Protein AF-A0A9D9PRM4-F1 (afdb_monomer_lite)

pLDDT: mean 82.1, std 11.68, range [48.38, 97.5]

Structure (mmCIF, N/CA/C/O backbone):
data_AF-A0A9D9PRM4-F1
#
_entry.id   AF-A0A9D9PRM4-F1
#
loop_
_atom_site.group_PDB
_atom_site.id
_atom_site.type_symbol
_atom_site.label_atom_id
_atom_site.label_alt_id
_atom_site.label_comp_id
_atom_site.label_asym_id
_atom_site.label_entity_id
_atom_site.label_seq_id
_atom_site.pdbx_PDB_ins_code
_atom_site.Cartn_x
_atom_site.Cartn_y
_atom_site.Cartn_z
_atom_site.occupancy
_atom_site.B_iso_or_equiv
_atom_site.auth_seq_id
_atom_site.auth_comp_id
_atom_site.auth_asym_id
_atom_site.auth_atom_id
_atom_site.pdbx_PDB_model_num
ATOM 1 N N . MET A 1 1 ? 16.917 -6.917 -15.832 1.00 77.25 1 MET A N 1
ATOM 2 C CA . MET A 1 1 ? 15.630 -7.639 -15.837 1.00 77.25 1 MET A CA 1
ATOM 3 C C . MET A 1 1 ? 14.981 -7.466 -14.479 1.00 77.25 1 MET A C 1
ATOM 5 O O . MET A 1 1 ? 15.673 -7.569 -13.473 1.00 77.25 1 MET A O 1
ATOM 9 N N . LEU A 1 2 ? 13.679 -7.197 -14.462 1.00 85.56 2 LEU A N 1
ATOM 10 C CA . LEU A 1 2 ? 12.900 -7.093 -13.234 1.00 85.56 2 LEU A CA 1
ATOM 11 C C . LEU A 1 2 ? 11.883 -8.223 -13.200 1.00 85.56 2 LEU A C 1
ATOM 13 O O . LEU A 1 2 ? 11.203 -8.494 -14.193 1.00 85.56 2 LEU A O 1
ATOM 17 N N . LEU A 1 3 ? 11.843 -8.891 -12.059 1.00 89.00 3 LEU A N 1
ATOM 18 C CA . LEU A 1 3 ? 10.830 -9.866 -11.723 1.00 89.00 3 LEU A CA 1
ATOM 19 C C . LEU A 1 3 ? 9.944 -9.280 -10.637 1.00 89.00 3 LEU A C 1
ATOM 21 O O . LEU A 1 3 ? 10.449 -8.603 -9.742 1.00 89.00 3 LEU A O 1
ATOM 25 N N . TYR A 1 4 ? 8.650 -9.559 -10.701 1.00 92.50 4 TYR A N 1
ATOM 26 C CA . TYR A 1 4 ? 7.725 -9.133 -9.662 1.00 92.50 4 TYR A CA 1
ATOM 27 C C . TYR A 1 4 ? 6.698 -10.212 -9.330 1.00 92.50 4 TYR A C 1
ATOM 29 O O . TYR A 1 4 ? 6.429 -11.122 -10.120 1.00 92.50 4 TYR A O 1
ATOM 37 N N . ARG A 1 5 ? 6.129 -10.105 -8.133 1.00 92.69 5 ARG A N 1
ATOM 38 C CA . ARG A 1 5 ? 4.994 -10.895 -7.662 1.00 92.69 5 ARG A CA 1
ATOM 39 C C . ARG A 1 5 ? 4.108 -9.994 -6.818 1.00 92.69 5 ARG A C 1
ATOM 41 O O . ARG A 1 5 ? 4.590 -9.386 -5.868 1.00 92.69 5 ARG A O 1
ATOM 48 N N . ILE A 1 6 ? 2.825 -9.950 -7.145 1.00 93.56 6 ILE A N 1
ATOM 49 C CA . ILE A 1 6 ? 1.826 -9.192 -6.394 1.00 93.56 6 ILE A CA 1
ATOM 50 C C . ILE A 1 6 ? 1.092 -10.164 -5.471 1.00 93.56 6 ILE A C 1
ATOM 52 O O . ILE A 1 6 ? 0.636 -11.220 -5.911 1.00 93.56 6 ILE A O 1
ATOM 56 N N . ASN A 1 7 ? 1.015 -9.827 -4.189 1.00 92.75 7 ASN A N 1
ATOM 57 C CA . ASN A 1 7 ? 0.242 -10.547 -3.190 1.00 92.75 7 ASN A CA 1
ATOM 58 C C . ASN A 1 7 ? -0.894 -9.643 -2.703 1.00 92.75 7 ASN A C 1
ATOM 60 O O . ASN A 1 7 ? -0.692 -8.738 -1.897 1.00 92.75 7 ASN A O 1
ATOM 64 N N . GLU A 1 8 ? -2.095 -9.913 -3.207 1.00 88.62 8 GLU A N 1
ATOM 65 C CA . GLU A 1 8 ? -3.309 -9.149 -2.906 1.00 88.62 8 GLU A CA 1
ATOM 66 C C . GLU A 1 8 ? -3.731 -9.256 -1.437 1.00 88.62 8 GLU A C 1
ATOM 68 O O . GLU A 1 8 ? -4.206 -8.281 -0.859 1.00 88.62 8 GLU A O 1
ATOM 73 N N . LYS A 1 9 ? -3.538 -10.428 -0.815 1.00 88.50 9 LYS A N 1
ATOM 74 C CA . LYS A 1 9 ? -3.972 -10.675 0.568 1.00 88.50 9 LYS A CA 1
ATOM 75 C C . LYS A 1 9 ? -3.162 -9.856 1.558 1.00 88.50 9 LYS A C 1
ATOM 77 O O . LYS A 1 9 ? -3.733 -9.211 2.430 1.00 88.50 9 LYS A O 1
ATOM 82 N N . ASP A 1 10 ? -1.846 -9.873 1.379 1.00 91.94 10 ASP A N 1
ATOM 83 C CA . ASP A 1 10 ? -0.918 -9.170 2.264 1.00 91.94 10 ASP A CA 1
ATOM 84 C C . ASP A 1 10 ? -0.661 -7.728 1.802 1.00 91.94 10 ASP A C 1
ATOM 86 O O . ASP A 1 10 ? 0.075 -7.004 2.462 1.00 91.94 10 ASP A O 1
ATOM 90 N N . ARG A 1 11 ? -1.255 -7.303 0.673 1.00 92.75 11 ARG A N 1
ATOM 91 C CA . ARG A 1 11 ? -1.061 -5.981 0.051 1.00 92.75 11 ARG A CA 1
ATOM 92 C C . ARG A 1 11 ? 0.416 -5.651 -0.151 1.00 92.75 11 ARG A C 1
ATOM 94 O O . ARG A 1 11 ? 0.885 -4.562 0.185 1.00 92.75 11 ARG A O 1
ATOM 101 N N . THR A 1 12 ? 1.152 -6.608 -0.710 1.00 95.62 12 THR A N 1
ATOM 102 C CA . THR A 1 12 ? 2.588 -6.472 -0.971 1.00 95.62 12 THR A CA 1
ATOM 103 C C . THR A 1 12 ? 2.962 -6.795 -2.409 1.00 95.62 12 THR A C 1
ATOM 105 O O . THR A 1 12 ? 2.306 -7.577 -3.099 1.00 95.62 12 THR A O 1
ATOM 108 N N . VAL A 1 13 ? 4.060 -6.202 -2.863 1.00 95.50 13 VAL A N 1
ATOM 109 C CA . VAL A 1 13 ? 4.715 -6.491 -4.132 1.00 95.50 13 VAL A CA 1
ATOM 110 C C . VAL A 1 13 ? 6.147 -6.911 -3.834 1.00 95.50 13 VAL A C 1
ATOM 112 O O . VAL A 1 13 ? 6.950 -6.132 -3.326 1.00 95.50 13 VAL A O 1
ATOM 115 N N . SER A 1 14 ? 6.478 -8.156 -4.158 1.00 93.62 14 SER A N 1
ATOM 116 C CA . SER A 1 14 ? 7.855 -8.640 -4.139 1.00 93.62 14 SER A CA 1
ATOM 117 C C . SER A 1 14 ? 8.517 -8.291 -5.463 1.00 93.62 14 SER A C 1
ATOM 119 O O . SER A 1 14 ? 7.976 -8.621 -6.520 1.00 93.62 14 SER A O 1
ATOM 121 N N . ILE A 1 15 ? 9.681 -7.653 -5.420 1.00 91.31 15 ILE A N 1
ATOM 122 C CA . ILE A 1 15 ? 10.464 -7.282 -6.593 1.00 91.31 15 ILE A CA 1
ATOM 123 C C . ILE A 1 15 ? 11.856 -7.888 -6.477 1.00 91.31 15 ILE A C 1
ATOM 125 O O . ILE A 1 15 ? 12.526 -7.761 -5.456 1.00 91.31 15 ILE A O 1
ATOM 129 N N . VAL A 1 16 ? 12.315 -8.507 -7.561 1.00 86.00 16 VAL A N 1
ATOM 130 C CA . VAL A 1 16 ? 13.708 -8.919 -7.720 1.00 86.00 16 VAL A CA 1
ATOM 131 C C . VAL A 1 16 ? 14.300 -8.153 -8.889 1.00 86.00 16 VAL A C 1
ATOM 133 O O . VAL A 1 16 ? 13.847 -8.258 -10.034 1.00 86.00 16 VAL A O 1
ATOM 136 N N . TRP A 1 17 ? 15.359 -7.408 -8.597 1.00 78.50 17 TRP A N 1
ATOM 137 C CA . TRP A 1 17 ? 16.161 -6.734 -9.602 1.00 78.50 17 TRP A CA 1
ATOM 138 C C . TRP A 1 17 ? 17.414 -7.541 -9.931 1.00 78.50 17 TRP A C 1
ATOM 140 O O . TRP A 1 17 ? 18.152 -7.973 -9.046 1.00 78.50 17 TRP A O 1
ATOM 150 N N . SER A 1 18 ? 17.685 -7.724 -11.221 1.00 71.38 18 SER A N 1
ATOM 151 C CA . SER A 1 18 ? 18.889 -8.415 -11.670 1.00 71.38 18 SER A CA 1
ATOM 152 C C . SER A 1 18 ? 19.411 -7.841 -12.978 1.00 71.38 18 SER A C 1
ATOM 154 O O . SER A 1 18 ? 18.656 -7.642 -13.928 1.00 71.38 18 SER A O 1
ATOM 156 N N . ILE A 1 19 ? 20.718 -7.607 -13.062 1.00 62.66 19 ILE A N 1
ATOM 157 C CA . ILE A 1 19 ? 21.351 -7.055 -14.266 1.00 62.66 19 ILE A CA 1
ATOM 158 C C . ILE A 1 19 ? 21.636 -8.178 -15.290 1.00 62.66 19 ILE A C 1
ATOM 160 O O . ILE A 1 19 ? 21.641 -7.923 -16.493 1.00 62.66 19 ILE A O 1
ATOM 164 N N . ASN A 1 20 ? 21.752 -9.442 -14.851 1.00 64.81 20 ASN A N 1
ATOM 165 C CA . ASN A 1 20 ? 22.036 -10.604 -15.705 1.00 64.81 20 ASN A CA 1
ATOM 166 C C . ASN A 1 20 ? 21.243 -11.859 -15.284 1.00 64.81 20 ASN A C 1
ATOM 168 O O . ASN A 1 20 ? 21.136 -12.169 -14.105 1.00 64.81 20 ASN A O 1
ATOM 172 N N . LYS A 1 21 ? 20.774 -12.659 -16.253 1.00 65.06 21 LYS A N 1
ATOM 173 C CA . LYS A 1 21 ? 20.051 -13.924 -16.025 1.00 65.06 21 LYS A CA 1
ATOM 174 C C . LYS A 1 21 ? 20.748 -14.890 -15.061 1.00 65.06 21 LYS A C 1
ATOM 176 O O . LYS A 1 21 ? 20.064 -15.554 -14.292 1.00 65.06 21 LYS A O 1
ATOM 181 N N . ASN A 1 22 ? 22.078 -14.957 -15.072 1.00 66.00 22 ASN A N 1
ATOM 182 C CA . ASN A 1 22 ? 22.820 -15.856 -14.179 1.00 66.00 22 ASN A CA 1
ATOM 183 C C . ASN A 1 22 ? 22.709 -15.449 -12.699 1.00 66.00 22 ASN A C 1
ATOM 185 O O . ASN A 1 22 ? 22.799 -16.299 -11.820 1.00 66.00 22 ASN A O 1
ATOM 189 N N . GLU A 1 23 ? 22.456 -14.170 -12.414 1.00 66.38 23 GLU A N 1
ATOM 190 C CA . GLU A 1 23 ? 22.258 -13.666 -11.052 1.00 66.38 23 GLU A CA 1
ATOM 191 C C . GLU A 1 23 ? 20.847 -13.928 -10.506 1.00 66.38 23 GLU A C 1
ATOM 193 O O . GLU A 1 23 ? 20.569 -13.610 -9.353 1.00 66.38 23 GLU A O 1
ATOM 198 N N . LEU A 1 24 ? 19.939 -14.476 -11.317 1.00 67.94 24 LEU A N 1
ATOM 199 C CA . LEU A 1 24 ? 18.588 -14.831 -10.875 1.00 67.94 24 LEU A CA 1
ATOM 200 C C . LEU A 1 24 ? 18.572 -16.087 -10.005 1.00 67.94 24 LEU A C 1
ATOM 202 O O . LEU A 1 24 ? 17.576 -16.354 -9.344 1.00 67.94 24 LEU A O 1
ATOM 206 N N . LEU A 1 25 ? 19.659 -16.861 -9.993 1.00 65.69 25 LEU A N 1
ATOM 207 C CA . LEU A 1 25 ? 19.780 -18.029 -9.121 1.00 65.69 25 LEU A CA 1
ATOM 208 C C . LEU A 1 25 ? 19.839 -17.633 -7.635 1.00 65.69 25 LEU A C 1
ATOM 210 O O . LEU A 1 25 ? 19.421 -18.422 -6.798 1.00 65.69 25 LEU A O 1
ATOM 214 N N . SER A 1 26 ? 20.263 -16.401 -7.317 1.00 67.25 26 SER A N 1
ATOM 215 C CA . SER A 1 26 ? 20.192 -15.805 -5.972 1.00 67.25 26 SER A CA 1
ATOM 216 C C . SER A 1 26 ? 19.050 -14.791 -5.821 1.00 67.25 26 SER A C 1
ATOM 218 O O . SER A 1 26 ? 19.085 -13.917 -4.958 1.00 67.25 26 SER A O 1
ATOM 220 N N . ALA A 1 27 ? 18.008 -14.887 -6.655 1.00 67.75 27 ALA A N 1
ATOM 221 C CA . ALA A 1 27 ? 16.870 -13.966 -6.634 1.00 67.75 27 ALA A CA 1
ATOM 222 C C . ALA A 1 27 ? 16.203 -13.842 -5.259 1.00 67.75 27 ALA A C 1
ATOM 224 O O . ALA A 1 27 ? 15.804 -12.744 -4.890 1.00 67.75 27 ALA A O 1
ATOM 225 N N . SER A 1 28 ? 16.122 -14.935 -4.495 1.00 65.56 28 SER A N 1
ATOM 226 C CA . SER A 1 28 ? 15.554 -14.932 -3.142 1.00 65.56 28 SER A CA 1
ATOM 227 C C . SER A 1 28 ? 16.326 -14.040 -2.168 1.00 65.56 28 SER A C 1
ATOM 229 O O . SER A 1 28 ? 15.728 -13.469 -1.269 1.00 65.56 28 SER A O 1
ATOM 231 N N . GLU A 1 29 ? 17.639 -13.890 -2.350 1.00 70.75 29 GLU A N 1
ATOM 232 C CA . GLU A 1 29 ? 18.489 -13.024 -1.517 1.00 70.75 29 GLU A CA 1
ATOM 233 C C . GLU A 1 29 ? 18.388 -11.547 -1.923 1.00 70.75 29 GLU A C 1
ATOM 235 O O . GLU A 1 29 ? 18.734 -10.655 -1.153 1.00 70.75 29 GLU A O 1
ATOM 240 N N . LYS A 1 30 ? 17.918 -11.288 -3.148 1.00 76.25 30 LYS A N 1
ATOM 241 C CA . LYS A 1 30 ? 17.736 -9.951 -3.728 1.00 76.25 30 LYS A CA 1
ATOM 242 C C . LYS A 1 30 ? 16.276 -9.494 -3.719 1.00 76.25 30 LYS A C 1
ATOM 244 O O . LYS A 1 30 ? 15.988 -8.407 -4.219 1.00 76.25 30 LYS A O 1
ATOM 249 N N . GLU A 1 31 ? 15.363 -10.324 -3.216 1.00 86.06 31 GLU A N 1
ATOM 250 C CA . GLU A 1 31 ? 13.943 -10.001 -3.141 1.00 86.06 31 GLU A CA 1
ATOM 251 C C . GLU A 1 31 ? 13.728 -8.863 -2.145 1.00 86.06 31 GLU A C 1
ATOM 253 O O . GLU A 1 31 ? 14.070 -8.960 -0.968 1.00 86.06 31 GLU A O 1
ATOM 258 N N . GLN A 1 32 ? 13.146 -7.778 -2.639 1.00 89.56 32 GLN A N 1
ATOM 259 C CA . GLN A 1 32 ? 12.675 -6.663 -1.833 1.00 89.56 32 GLN A CA 1
ATOM 260 C C . GLN A 1 32 ? 11.153 -6.697 -1.827 1.00 89.56 32 GLN A C 1
ATOM 262 O O . GLN A 1 32 ? 10.523 -6.848 -2.874 1.00 89.56 32 GLN A O 1
ATOM 267 N N . VAL A 1 33 ? 10.563 -6.597 -0.642 1.00 92.94 33 VAL A N 1
ATOM 268 C CA . VAL A 1 33 ? 9.111 -6.614 -0.466 1.00 92.94 33 VAL A CA 1
ATOM 269 C C . VAL A 1 33 ? 8.662 -5.205 -0.136 1.00 92.94 33 VAL A C 1
ATOM 271 O O . VAL A 1 33 ? 9.142 -4.624 0.832 1.00 92.94 33 VAL A O 1
ATOM 274 N N . TYR A 1 34 ? 7.745 -4.691 -0.945 1.00 94.25 34 TYR A N 1
ATOM 275 C CA . TYR A 1 34 ? 7.136 -3.382 -0.771 1.00 94.25 34 TYR A CA 1
ATOM 276 C C . TYR A 1 34 ? 5.663 -3.539 -0.428 1.00 94.25 34 TYR A C 1
ATOM 278 O O . TYR A 1 34 ? 4.994 -4.421 -0.971 1.00 94.25 34 TYR A O 1
ATOM 286 N N . THR A 1 35 ? 5.126 -2.679 0.425 1.00 94.31 35 THR A N 1
ATOM 287 C CA . THR A 1 35 ? 3.674 -2.555 0.582 1.00 94.31 35 THR A CA 1
ATOM 288 C C . THR A 1 35 ? 3.062 -1.878 -0.644 1.00 94.31 35 THR A C 1
ATOM 290 O O . THR A 1 35 ? 3.740 -1.199 -1.419 1.00 94.31 35 THR A O 1
ATOM 293 N N . PHE A 1 36 ? 1.756 -2.040 -0.835 1.00 93.25 36 PHE A N 1
ATOM 294 C CA . PHE A 1 36 ? 1.028 -1.320 -1.881 1.00 93.25 36 PHE A CA 1
ATOM 295 C C . PHE A 1 36 ? 1.182 0.206 -1.739 1.00 93.25 36 PHE A C 1
ATOM 297 O O . PHE A 1 36 ? 1.349 0.889 -2.748 1.00 93.25 36 PHE A O 1
ATOM 304 N N . ASP A 1 37 ? 1.214 0.731 -0.510 1.00 91.62 37 ASP A N 1
ATOM 305 C CA . ASP A 1 37 ? 1.442 2.157 -0.238 1.00 91.62 37 ASP A CA 1
ATOM 306 C C . ASP A 1 37 ? 2.855 2.616 -0.617 1.00 91.62 37 ASP A C 1
ATOM 308 O O . ASP A 1 37 ? 3.036 3.710 -1.151 1.00 91.62 37 ASP A O 1
ATOM 312 N N . GLU A 1 38 ? 3.871 1.785 -0.379 1.00 92.62 38 GLU A N 1
ATOM 313 C CA . GLU A 1 38 ? 5.244 2.078 -0.798 1.00 92.62 38 GLU A CA 1
ATOM 314 C C . GLU A 1 38 ? 5.382 2.071 -2.320 1.00 92.62 38 GLU A C 1
ATOM 316 O O . GLU A 1 38 ? 6.082 2.921 -2.871 1.00 92.62 38 GLU A O 1
ATOM 321 N N . ILE A 1 39 ? 4.695 1.152 -3.008 1.00 93.00 39 ILE A N 1
ATOM 322 C CA . ILE A 1 39 ? 4.626 1.145 -4.472 1.00 93.00 39 ILE A CA 1
ATOM 323 C C . ILE A 1 39 ? 3.926 2.404 -4.979 1.00 93.00 39 ILE A C 1
ATOM 325 O O . ILE A 1 39 ? 4.479 3.073 -5.849 1.00 93.00 39 ILE A O 1
ATOM 329 N N . LEU A 1 40 ? 2.769 2.771 -4.417 1.00 91.00 40 LEU A N 1
ATOM 330 C CA . LEU A 1 40 ? 2.067 4.004 -4.780 1.00 91.00 40 LEU A CA 1
ATOM 331 C C . LEU A 1 40 ? 2.977 5.224 -4.589 1.00 91.00 40 LEU A C 1
ATOM 333 O O . LEU A 1 40 ? 3.157 6.005 -5.519 1.00 91.00 40 LEU A O 1
ATOM 337 N N . SER A 1 41 ? 3.620 5.349 -3.427 1.00 89.62 41 SER A N 1
ATOM 338 C CA . SER A 1 41 ? 4.515 6.470 -3.134 1.00 89.62 41 SER A CA 1
ATOM 339 C C . SER A 1 41 ? 5.704 6.534 -4.095 1.00 89.62 41 SER A C 1
ATOM 341 O O . SER A 1 41 ? 6.094 7.628 -4.503 1.00 89.62 41 SER A O 1
ATOM 343 N N . GLN A 1 42 ? 6.294 5.393 -4.462 1.00 89.50 42 GLN A N 1
ATOM 344 C CA . GLN A 1 42 ? 7.371 5.352 -5.452 1.00 89.50 42 GLN A CA 1
ATOM 345 C C . GLN A 1 42 ? 6.871 5.701 -6.856 1.00 89.50 42 GLN A C 1
ATOM 347 O O . GLN A 1 42 ? 7.588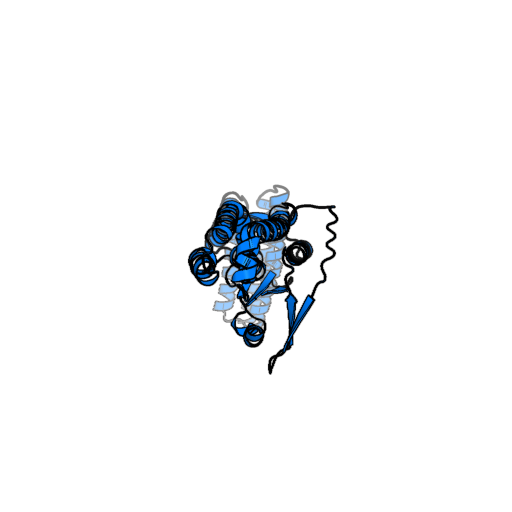 6.352 -7.612 1.00 89.50 42 GLN A O 1
ATOM 352 N N . LEU A 1 43 ? 5.651 5.309 -7.218 1.00 88.38 43 LEU A N 1
ATOM 353 C CA . LEU A 1 43 ? 5.047 5.669 -8.499 1.00 88.38 43 LEU A CA 1
ATOM 354 C C . LEU A 1 43 ? 4.735 7.160 -8.600 1.00 88.38 43 LEU A C 1
ATOM 356 O O . LEU A 1 43 ? 4.949 7.748 -9.657 1.00 88.38 43 LEU A O 1
ATOM 360 N N . GLU A 1 44 ? 4.274 7.781 -7.519 1.00 86.69 44 GLU A N 1
ATOM 361 C CA . GLU A 1 44 ? 4.052 9.227 -7.462 1.00 86.69 44 GLU A CA 1
ATOM 362 C C . GLU A 1 44 ? 5.361 10.008 -7.552 1.00 86.69 44 GLU A C 1
ATOM 364 O O . GLU A 1 44 ? 5.480 10.922 -8.366 1.00 86.69 44 GLU A O 1
ATOM 369 N N . ASP A 1 45 ? 6.364 9.618 -6.763 1.00 85.56 45 ASP A N 1
ATOM 370 C CA . ASP A 1 45 ? 7.707 10.195 -6.834 1.00 85.56 45 ASP A CA 1
ATOM 371 C C . ASP A 1 45 ? 8.294 10.051 -8.246 1.00 85.56 45 ASP A C 1
ATOM 373 O O . ASP A 1 45 ? 8.785 11.015 -8.839 1.00 85.56 45 ASP A O 1
ATOM 377 N N . PHE A 1 46 ? 8.142 8.864 -8.836 1.00 84.50 46 PHE A N 1
ATOM 378 C CA . PHE A 1 46 ? 8.543 8.608 -10.209 1.00 84.50 46 PHE A CA 1
ATOM 379 C C . PHE A 1 46 ? 7.807 9.520 -11.191 1.00 84.50 46 PHE A C 1
ATOM 381 O O . PHE A 1 46 ? 8.442 10.177 -12.010 1.00 84.50 46 PHE A O 1
ATOM 388 N N . ARG A 1 47 ? 6.477 9.621 -11.098 1.00 82.19 47 ARG A N 1
ATOM 389 C CA . ARG A 1 47 ? 5.654 10.495 -11.947 1.00 82.19 47 ARG A CA 1
ATOM 390 C C . ARG A 1 47 ? 6.083 11.956 -11.866 1.00 82.19 47 ARG A C 1
ATOM 392 O O . ARG A 1 47 ? 6.139 12.615 -12.900 1.00 82.19 47 ARG A O 1
ATOM 399 N N . ASN A 1 48 ? 6.392 12.444 -10.672 1.00 82.56 48 ASN A N 1
ATOM 400 C CA . ASN A 1 48 ? 6.742 13.844 -10.458 1.00 82.56 48 ASN A CA 1
ATOM 401 C C . ASN A 1 48 ? 8.150 14.176 -10.970 1.00 82.56 48 ASN A C 1
ATOM 403 O O . ASN A 1 48 ? 8.364 15.263 -11.499 1.00 82.56 48 ASN A O 1
ATOM 407 N N . ASN A 1 49 ? 9.087 13.227 -10.873 1.00 79.06 49 ASN A N 1
ATOM 408 C CA . ASN A 1 49 ? 10.502 13.460 -11.175 1.00 79.06 49 ASN A CA 1
ATOM 409 C C . ASN A 1 49 ? 10.973 12.826 -12.506 1.00 79.06 49 ASN A C 1
ATOM 411 O O . ASN A 1 49 ? 12.121 13.015 -12.917 1.00 79.06 49 ASN A O 1
ATOM 415 N N . ARG A 1 50 ? 10.107 12.086 -13.223 1.00 76.19 50 ARG A N 1
ATOM 416 C CA . ARG A 1 50 ? 10.480 11.352 -14.452 1.00 76.19 50 ARG A CA 1
ATOM 417 C C . ARG A 1 50 ? 11.033 12.233 -15.557 1.00 76.19 50 ARG A C 1
ATOM 419 O O . ARG A 1 50 ? 12.020 11.852 -16.174 1.00 76.19 50 ARG A O 1
ATOM 426 N N . SER A 1 51 ? 10.429 13.388 -15.821 1.00 71.94 51 SER A N 1
ATOM 427 C CA . SER A 1 51 ? 10.809 14.205 -16.977 1.00 71.94 51 SER A CA 1
ATOM 428 C C . SER A 1 51 ? 12.248 14.698 -16.865 1.00 71.94 51 SER A C 1
ATOM 430 O O . SER A 1 51 ? 13.006 14.577 -17.818 1.00 71.94 51 SER A O 1
ATOM 432 N N . GLU A 1 52 ? 12.655 15.178 -15.690 1.00 69.56 52 GLU A N 1
ATOM 433 C CA . GLU A 1 52 ? 14.012 15.680 -15.465 1.00 69.56 52 GLU A CA 1
ATOM 434 C C . GLU A 1 52 ? 15.055 14.563 -15.582 1.00 69.56 52 GLU A C 1
ATOM 436 O O . GLU A 1 52 ? 16.040 14.689 -16.311 1.00 69.56 52 GLU A O 1
ATOM 441 N N . ILE A 1 53 ? 14.820 13.430 -14.916 1.00 68.44 53 ILE A N 1
ATOM 442 C CA . ILE A 1 53 ? 15.782 12.323 -14.888 1.00 68.44 53 ILE A CA 1
ATOM 443 C C . ILE A 1 53 ? 15.920 11.680 -16.274 1.00 68.44 53 ILE A C 1
ATOM 445 O O . ILE A 1 53 ? 17.035 11.405 -16.725 1.00 68.44 53 ILE A O 1
ATOM 449 N N . PHE A 1 54 ? 14.810 11.461 -16.981 1.00 73.94 54 PHE A N 1
ATOM 450 C CA . PHE A 1 54 ? 14.840 10.798 -18.285 1.00 73.94 54 PHE A CA 1
ATOM 451 C C . PHE A 1 54 ? 15.363 11.689 -19.393 1.00 73.94 54 PHE A C 1
ATOM 453 O O . PHE A 1 54 ? 16.114 11.202 -20.236 1.00 73.94 54 PHE A O 1
ATOM 460 N N . GLU A 1 55 ? 15.005 12.971 -19.404 1.00 74.56 55 GLU A N 1
ATOM 461 C CA . GLU A 1 55 ? 15.505 13.889 -20.424 1.00 74.56 55 GLU A CA 1
ATOM 462 C C . GLU A 1 55 ? 17.013 14.078 -20.313 1.00 74.56 55 GLU A C 1
ATOM 464 O O . GLU A 1 55 ? 17.716 14.009 -21.322 1.00 74.56 55 GLU A O 1
ATOM 469 N N . ASN A 1 56 ? 17.533 14.189 -19.089 1.00 75.81 56 ASN A N 1
ATOM 470 C CA . ASN A 1 56 ? 18.971 14.256 -18.860 1.00 75.81 56 ASN A CA 1
ATOM 471 C C . ASN A 1 56 ? 19.678 12.995 -19.380 1.00 75.81 56 ASN A C 1
ATOM 473 O O . ASN A 1 56 ? 20.632 13.095 -20.153 1.00 75.81 56 ASN A O 1
ATOM 477 N N . LEU A 1 57 ? 19.170 11.803 -19.042 1.00 76.56 57 LEU A N 1
ATOM 478 C CA . LEU A 1 57 ? 19.723 10.539 -19.543 1.00 76.56 57 LEU A CA 1
ATOM 479 C C . LEU A 1 57 ? 19.651 10.433 -21.068 1.00 76.56 57 LEU A C 1
ATOM 481 O O . LEU A 1 57 ? 20.634 10.050 -21.706 1.00 76.56 57 LEU A O 1
ATOM 485 N N . ARG A 1 58 ? 18.510 10.801 -21.657 1.00 78.88 58 ARG A N 1
ATOM 486 C CA . ARG A 1 58 ? 18.296 10.802 -23.104 1.00 78.88 58 ARG A CA 1
ATOM 487 C C . ARG A 1 58 ? 19.307 11.702 -23.801 1.00 78.88 58 ARG A C 1
ATOM 489 O O . ARG A 1 58 ? 19.977 11.244 -24.724 1.00 78.88 58 ARG A O 1
ATOM 496 N N . ILE A 1 59 ? 19.442 12.954 -23.365 1.00 80.12 59 ILE A N 1
ATOM 497 C CA . ILE A 1 59 ? 20.372 13.928 -23.951 1.00 80.12 59 ILE A CA 1
ATOM 498 C C . ILE A 1 59 ? 21.809 13.412 -23.846 1.00 80.12 59 ILE A C 1
ATOM 500 O O . ILE A 1 59 ? 22.524 13.388 -24.847 1.00 80.12 59 ILE A O 1
ATOM 504 N N . THR A 1 60 ? 22.219 12.937 -22.667 1.00 78.94 60 THR A N 1
ATOM 505 C CA . THR A 1 60 ? 23.560 12.384 -22.442 1.00 78.94 60 THR A CA 1
ATOM 506 C C . THR A 1 60 ? 23.856 11.201 -23.366 1.00 78.94 60 THR A C 1
ATOM 508 O O . THR A 1 60 ? 24.909 11.171 -24.004 1.00 78.94 60 THR A O 1
ATOM 511 N N . MET A 1 61 ? 22.923 10.255 -23.507 1.00 80.31 61 MET A N 1
ATOM 512 C CA . MET A 1 61 ? 23.074 9.110 -24.411 1.00 80.31 61 MET A CA 1
ATOM 513 C C . MET A 1 61 ? 23.115 9.537 -25.881 1.00 80.31 61 MET A C 1
ATOM 515 O O . MET A 1 61 ? 23.992 9.110 -26.629 1.00 80.31 61 MET A O 1
ATOM 519 N N . MET A 1 62 ? 22.225 10.436 -26.302 1.00 81.69 62 MET A N 1
ATOM 520 C CA . MET A 1 62 ? 22.186 10.917 -27.683 1.00 81.69 62 MET A CA 1
ATOM 521 C C . MET A 1 62 ? 23.442 11.698 -28.079 1.00 81.69 62 MET A C 1
ATOM 523 O O . MET A 1 62 ? 23.871 11.601 -29.233 1.00 81.69 62 MET A O 1
ATOM 527 N N . SER A 1 63 ? 24.026 12.468 -27.162 1.00 79.56 63 SER A N 1
ATOM 528 C CA . SER A 1 63 ? 25.292 13.179 -27.378 1.00 79.56 63 SER A CA 1
ATOM 529 C C . SER A 1 63 ? 26.490 12.228 -27.374 1.00 79.56 63 SER A C 1
ATOM 531 O O . SER A 1 63 ? 27.367 12.352 -28.229 1.00 79.56 63 SER A O 1
ATOM 533 N N . GLY A 1 64 ? 26.486 11.213 -26.502 1.00 76.44 64 GLY A N 1
ATOM 534 C CA . GLY A 1 64 ? 27.553 10.210 -26.411 1.00 76.44 64 GLY A CA 1
ATOM 535 C C . GLY A 1 64 ? 27.817 9.450 -27.717 1.00 76.44 64 GLY A C 1
ATOM 536 O O . GLY A 1 64 ? 28.976 9.162 -28.027 1.00 76.44 64 GLY A O 1
ATOM 537 N N . LEU A 1 65 ? 26.779 9.205 -28.531 1.00 75.69 65 LEU A N 1
ATOM 538 C CA . LEU A 1 65 ? 26.928 8.607 -29.869 1.00 75.69 65 LEU A CA 1
ATOM 539 C C . LEU A 1 65 ? 27.782 9.465 -30.811 1.00 75.69 65 LEU A C 1
ATOM 541 O O . LEU A 1 65 ? 28.557 8.926 -31.599 1.00 75.69 65 LEU A O 1
ATOM 545 N N . ASN A 1 66 ? 27.639 10.791 -30.740 1.00 71.75 66 ASN A N 1
ATOM 546 C CA . ASN A 1 66 ? 28.357 11.724 -31.611 1.00 71.75 66 ASN A CA 1
ATOM 547 C C . ASN A 1 66 ? 29.824 11.863 -31.198 1.00 71.75 66 ASN A C 1
ATOM 549 O O . ASN A 1 66 ? 30.712 11.922 -32.046 1.00 71.75 66 ASN A O 1
ATOM 553 N N . GLU A 1 67 ? 30.073 11.919 -29.891 1.00 68.75 67 GLU A N 1
ATOM 554 C CA . GLU A 1 67 ? 31.400 12.166 -29.316 1.00 68.75 67 GLU A CA 1
ATOM 555 C C . GLU A 1 67 ? 32.287 10.916 -29.288 1.00 68.75 67 GLU A C 1
ATOM 557 O O . GLU A 1 67 ? 33.460 10.986 -28.925 1.00 68.75 67 GLU A O 1
ATOM 562 N N . ARG A 1 68 ? 31.742 9.763 -29.696 1.00 64.00 68 ARG A N 1
ATOM 563 C CA . ARG A 1 68 ? 32.401 8.455 -29.619 1.00 64.00 68 ARG A CA 1
ATOM 564 C C . ARG A 1 68 ? 32.897 8.114 -28.214 1.00 64.00 68 ARG A C 1
ATOM 566 O O . ARG A 1 68 ? 33.901 7.415 -28.057 1.00 64.00 68 ARG A O 1
ATOM 573 N N . ILE A 1 69 ? 32.196 8.602 -27.192 1.00 63.47 69 ILE A N 1
ATOM 574 C CA . ILE A 1 69 ? 32.497 8.246 -25.808 1.00 63.47 69 ILE A CA 1
ATOM 575 C C . ILE A 1 69 ? 32.351 6.730 -25.694 1.00 63.47 69 ILE A C 1
ATOM 577 O O . ILE A 1 69 ? 31.341 6.161 -26.118 1.00 63.47 69 ILE A O 1
ATOM 581 N N . LYS A 1 70 ? 33.364 6.059 -25.131 1.00 60.66 70 LYS A N 1
ATOM 582 C CA . LYS A 1 70 ? 33.275 4.619 -24.891 1.00 60.66 70 LYS A CA 1
ATOM 583 C C . LYS A 1 70 ? 32.038 4.356 -24.047 1.00 60.66 70 LYS A C 1
ATOM 585 O O . LYS A 1 70 ? 31.848 4.973 -23.003 1.00 60.66 70 LYS A O 1
ATOM 590 N N . VAL A 1 71 ? 31.229 3.392 -24.478 1.00 56.75 71 VAL A N 1
ATOM 591 C CA . VAL A 1 71 ? 30.009 2.962 -23.778 1.00 56.75 71 VAL A CA 1
ATOM 592 C C . VAL A 1 71 ? 30.270 2.757 -22.283 1.00 56.75 71 VAL A C 1
ATOM 594 O O . VAL A 1 71 ? 29.474 3.176 -21.455 1.00 56.75 71 VAL A O 1
ATOM 597 N N . GLN A 1 72 ? 31.431 2.204 -21.936 1.00 59.19 72 GLN A N 1
ATOM 598 C CA . GLN A 1 72 ? 31.874 1.963 -20.563 1.00 59.19 72 GLN A CA 1
ATOM 599 C C . GLN A 1 72 ? 32.013 3.245 -19.722 1.00 59.19 72 GLN A C 1
ATOM 601 O O . GLN A 1 72 ? 31.646 3.231 -18.551 1.00 59.19 72 GLN A O 1
ATOM 606 N N . ASP A 1 73 ? 32.474 4.355 -20.305 1.00 64.31 73 ASP A N 1
ATOM 607 C CA . ASP A 1 73 ? 32.628 5.639 -19.606 1.00 64.31 73 ASP A CA 1
ATOM 608 C C . ASP A 1 73 ? 31.272 6.336 -19.423 1.00 64.31 73 ASP A C 1
ATOM 610 O O . ASP A 1 73 ? 30.982 6.880 -18.357 1.00 64.31 73 ASP A O 1
ATOM 614 N N . LEU A 1 74 ? 30.390 6.238 -20.425 1.00 61.69 74 LEU A N 1
ATOM 615 C CA . LEU A 1 74 ? 29.023 6.750 -20.327 1.00 61.69 74 LEU A CA 1
ATOM 616 C C . LEU A 1 74 ? 28.206 5.973 -19.285 1.00 61.69 74 LEU A C 1
ATOM 618 O O . LEU A 1 74 ? 27.546 6.573 -18.443 1.00 61.69 74 LEU A O 1
ATOM 622 N N . VAL A 1 75 ? 28.290 4.639 -19.297 1.00 59.84 75 VAL A N 1
ATOM 623 C CA . VAL A 1 75 ? 27.627 3.753 -18.326 1.00 59.84 75 VAL A CA 1
ATOM 624 C C . VAL A 1 75 ? 28.155 3.995 -16.912 1.00 59.84 75 VAL A C 1
ATOM 626 O O . VAL A 1 75 ? 27.375 3.963 -15.966 1.00 59.84 75 VAL A O 1
ATOM 629 N N . LYS A 1 76 ? 29.449 4.297 -16.746 1.00 64.94 76 LYS A N 1
ATOM 630 C CA . LYS A 1 76 ? 30.037 4.644 -15.443 1.00 64.94 76 LYS A CA 1
ATOM 631 C C . LYS A 1 76 ? 29.498 5.970 -14.892 1.00 64.94 76 LYS A C 1
ATOM 633 O O . LYS A 1 76 ? 29.275 6.067 -13.688 1.00 64.94 76 LYS A O 1
ATOM 638 N N . ASN A 1 77 ? 29.238 6.950 -15.760 1.00 59.69 77 ASN A N 1
ATOM 639 C CA . ASN A 1 77 ? 28.662 8.248 -15.388 1.00 59.69 77 ASN A CA 1
ATOM 640 C C . ASN A 1 77 ? 27.137 8.187 -15.169 1.00 59.69 77 ASN A C 1
ATOM 642 O O . ASN A 1 77 ? 26.614 8.812 -14.253 1.00 59.69 77 ASN A O 1
ATOM 646 N N . VAL A 1 78 ? 26.418 7.400 -15.974 1.00 55.94 78 VAL A N 1
ATOM 647 C CA . VAL A 1 78 ? 24.964 7.181 -15.849 1.00 55.94 78 VAL A CA 1
ATOM 648 C C . VAL A 1 78 ? 24.634 6.279 -14.651 1.00 55.94 78 VAL A C 1
ATOM 650 O O . VAL A 1 78 ? 23.693 6.540 -13.899 1.00 55.94 78 VAL A O 1
ATOM 653 N N . GLY A 1 79 ? 25.430 5.229 -14.444 1.00 53.50 79 GLY A N 1
ATOM 654 C CA . GLY A 1 79 ? 25.261 4.262 -13.363 1.00 53.50 79 GLY A CA 1
ATOM 655 C C . GLY A 1 79 ? 25.546 4.836 -11.974 1.00 53.50 79 GLY A C 1
ATOM 656 O O . GLY A 1 79 ? 24.866 4.462 -11.022 1.00 53.50 79 GLY A O 1
ATOM 657 N N . SER A 1 80 ? 26.487 5.776 -11.847 1.00 52.91 80 SER A N 1
ATOM 658 C CA . SER A 1 80 ? 26.756 6.456 -10.573 1.00 52.91 80 SER A CA 1
ATOM 659 C C . SER A 1 80 ? 25.694 7.504 -10.223 1.00 52.91 80 SER A C 1
ATOM 661 O O . SER A 1 80 ? 25.367 7.665 -9.051 1.00 52.91 80 SER A O 1
ATOM 663 N N . ALA A 1 81 ? 25.113 8.183 -11.218 1.00 49.00 81 ALA A N 1
ATOM 664 C CA . ALA A 1 81 ? 24.145 9.254 -10.989 1.00 49.00 81 ALA A CA 1
ATOM 665 C C . ALA A 1 81 ? 22.721 8.750 -10.687 1.00 49.00 81 ALA A C 1
ATOM 667 O O . ALA A 1 81 ? 22.062 9.319 -9.822 1.00 49.00 81 ALA A O 1
ATOM 668 N N . VAL A 1 82 ? 22.244 7.688 -11.357 1.00 51.97 82 VAL A N 1
ATOM 669 C CA . VAL A 1 82 ? 20.824 7.272 -11.270 1.00 51.97 82 VAL A CA 1
ATOM 670 C C . VAL A 1 82 ? 20.617 5.884 -10.657 1.00 51.97 82 VAL A C 1
ATOM 672 O O . VAL A 1 82 ? 19.662 5.675 -9.914 1.00 51.97 82 VAL A O 1
ATOM 675 N N . ILE A 1 83 ? 21.520 4.931 -10.911 1.00 52.75 83 ILE A N 1
ATOM 676 C CA . ILE A 1 83 ? 21.346 3.532 -10.472 1.00 52.75 83 ILE A CA 1
ATOM 677 C C . ILE A 1 83 ? 21.777 3.332 -9.008 1.00 52.75 83 ILE A C 1
ATOM 679 O O . ILE A 1 83 ? 21.185 2.511 -8.310 1.00 52.75 83 ILE A O 1
ATOM 683 N N . GLN A 1 84 ? 22.781 4.077 -8.530 1.00 49.97 84 GLN A N 1
ATOM 684 C CA . GLN A 1 84 ? 23.312 3.928 -7.166 1.00 49.97 84 GLN A CA 1
ATOM 685 C C . GLN A 1 84 ? 22.639 4.821 -6.108 1.00 49.97 84 GLN A C 1
ATOM 687 O O . GLN A 1 84 ? 22.716 4.479 -4.934 1.00 49.97 84 GLN A O 1
ATOM 692 N N . ASN A 1 85 ? 21.962 5.911 -6.497 1.00 48.38 85 ASN A N 1
ATOM 693 C CA . ASN A 1 85 ? 21.469 6.929 -5.551 1.00 48.38 85 ASN A CA 1
ATOM 694 C C . ASN A 1 85 ? 19.942 7.080 -5.478 1.00 48.38 85 ASN A C 1
ATOM 696 O O . ASN A 1 85 ? 19.456 7.843 -4.649 1.00 48.38 85 ASN A O 1
ATOM 700 N N . SER A 1 86 ? 19.173 6.407 -6.335 1.00 63.22 86 SER A N 1
ATOM 701 C CA . SER A 1 86 ? 17.711 6.433 -6.233 1.00 63.22 86 SER A CA 1
ATOM 702 C C . SER A 1 86 ? 17.244 5.207 -5.460 1.00 63.22 86 SER A C 1
ATOM 704 O O . SER A 1 86 ? 17.564 4.100 -5.868 1.00 63.22 86 SER A O 1
ATOM 706 N N . ASP A 1 87 ? 16.487 5.361 -4.374 1.00 76.62 87 ASP A N 1
ATOM 707 C CA . ASP A 1 87 ? 15.844 4.223 -3.690 1.00 76.62 87 ASP A CA 1
ATOM 708 C C . ASP A 1 87 ? 14.614 3.700 -4.450 1.00 76.62 87 ASP A C 1
ATOM 710 O O . ASP A 1 87 ? 14.152 2.585 -4.210 1.00 76.62 87 ASP A O 1
ATOM 714 N N . ASN A 1 88 ? 14.134 4.470 -5.427 1.00 85.44 88 ASN A N 1
ATOM 715 C CA . ASN A 1 88 ? 12.938 4.197 -6.207 1.00 85.44 88 ASN A CA 1
ATOM 716 C C . ASN A 1 88 ? 13.185 3.117 -7.276 1.00 85.44 88 ASN A C 1
ATOM 718 O O . ASN A 1 88 ? 14.042 3.244 -8.161 1.00 85.44 88 ASN A O 1
ATOM 722 N N . VAL A 1 89 ? 12.394 2.049 -7.225 1.00 85.00 89 VAL A N 1
ATOM 723 C CA . VAL A 1 89 ? 12.532 0.884 -8.103 1.00 85.00 89 VAL A CA 1
ATOM 724 C C . VAL A 1 89 ? 12.231 1.196 -9.571 1.00 85.00 89 VAL A C 1
ATOM 726 O O . VAL A 1 89 ? 12.863 0.622 -10.461 1.00 85.00 89 VAL A O 1
ATOM 729 N N . PHE A 1 90 ? 11.324 2.136 -9.845 1.00 85.06 90 PHE A N 1
ATOM 730 C CA . PHE A 1 90 ? 10.936 2.512 -11.205 1.00 85.06 90 PHE A CA 1
ATOM 731 C C . PHE A 1 90 ? 12.037 3.321 -11.885 1.00 85.06 90 PHE A C 1
ATOM 733 O O . PHE A 1 90 ? 12.374 3.041 -13.038 1.00 85.06 90 PHE A O 1
ATOM 740 N N . PHE A 1 91 ? 12.688 4.236 -11.157 1.00 81.56 91 PHE A N 1
ATOM 741 C CA . PHE A 1 91 ? 13.880 4.919 -11.664 1.00 81.56 91 PHE A CA 1
ATOM 742 C C . PHE A 1 91 ? 14.986 3.922 -12.017 1.00 81.56 91 PHE A C 1
ATOM 744 O O . PHE A 1 91 ? 15.467 3.925 -13.151 1.00 81.56 91 PHE A O 1
ATOM 751 N N . LYS A 1 92 ? 15.318 2.989 -11.113 1.00 80.94 92 LYS A N 1
ATOM 752 C CA . LYS A 1 92 ? 16.313 1.933 -11.389 1.00 80.94 92 LYS A CA 1
ATOM 753 C C . LYS A 1 92 ? 15.958 1.116 -12.630 1.00 80.94 92 LYS A C 1
ATOM 755 O O . LYS A 1 92 ? 16.815 0.895 -13.490 1.00 80.94 92 LYS A O 1
ATOM 760 N N . TYR A 1 93 ? 14.702 0.673 -12.719 1.00 82.69 93 TYR A N 1
ATOM 761 C CA . TYR A 1 93 ? 14.213 -0.169 -13.805 1.00 82.69 93 TYR A CA 1
ATOM 762 C C . TYR A 1 93 ? 14.432 0.485 -15.167 1.00 82.69 93 TYR A C 1
ATOM 764 O O . TYR A 1 93 ? 15.106 -0.072 -16.042 1.00 82.69 93 TYR A O 1
ATOM 772 N N . TYR A 1 94 ? 13.881 1.684 -15.329 1.00 81.75 94 TYR A N 1
ATOM 773 C CA . TYR A 1 94 ? 13.875 2.349 -16.614 1.00 81.75 94 TYR A CA 1
ATOM 774 C C . TYR A 1 94 ? 15.244 2.899 -16.995 1.00 81.75 94 TYR A C 1
ATOM 776 O O . TYR A 1 94 ? 15.644 2.743 -18.145 1.00 81.75 94 TYR A O 1
ATOM 784 N N . SER A 1 95 ? 16.013 3.459 -16.058 1.00 78.62 95 SER A N 1
ATOM 785 C CA . SER A 1 95 ? 17.373 3.913 -16.363 1.00 78.62 95 SER A CA 1
ATOM 786 C C . SER A 1 95 ? 18.234 2.773 -16.893 1.00 78.62 95 SER A C 1
ATOM 788 O O . SER A 1 95 ? 18.919 2.937 -17.900 1.00 78.62 95 SER A O 1
ATOM 790 N N . ASN A 1 96 ? 18.124 1.581 -16.304 1.00 78.31 96 ASN A N 1
ATOM 791 C CA . ASN A 1 96 ? 18.810 0.403 -16.817 1.00 78.31 96 ASN A CA 1
ATOM 792 C C . ASN A 1 96 ? 18.280 -0.057 -18.186 1.00 78.31 96 ASN A C 1
ATOM 794 O O . ASN A 1 96 ? 19.074 -0.509 -19.009 1.00 78.31 96 ASN A O 1
ATOM 798 N N . LEU A 1 97 ? 16.975 0.042 -18.468 1.00 80.88 97 LEU A N 1
ATOM 799 C CA . LEU A 1 97 ? 16.465 -0.244 -19.816 1.00 80.88 97 LEU A CA 1
ATOM 800 C C . LEU A 1 97 ? 17.080 0.680 -20.867 1.00 80.88 97 LEU A C 1
ATOM 802 O O . LEU A 1 97 ? 17.523 0.191 -21.907 1.00 80.88 97 LEU A O 1
ATOM 806 N N . LEU A 1 98 ? 17.145 1.984 -20.581 1.00 80.06 98 LEU A N 1
ATOM 807 C CA . LEU A 1 98 ? 17.772 2.964 -21.468 1.00 80.06 98 LEU A CA 1
ATOM 808 C C . LEU A 1 98 ? 19.256 2.638 -21.666 1.00 80.06 98 LEU A C 1
ATOM 810 O O . LEU A 1 98 ? 19.745 2.633 -22.794 1.00 80.06 98 LEU A O 1
ATOM 814 N N . THR A 1 99 ? 19.959 2.283 -20.586 1.00 78.00 99 THR A N 1
ATOM 815 C CA . THR A 1 99 ? 21.360 1.855 -20.653 1.00 78.00 99 THR A CA 1
ATOM 816 C C . THR A 1 99 ? 21.538 0.621 -21.537 1.00 78.00 99 THR A C 1
ATOM 818 O O . THR A 1 99 ? 22.400 0.625 -22.409 1.00 78.00 99 THR A O 1
ATOM 821 N N . ILE A 1 100 ? 20.714 -0.417 -21.371 1.00 78.69 100 ILE A N 1
ATOM 822 C CA . ILE A 1 100 ? 20.788 -1.637 -22.190 1.00 78.69 100 ILE A CA 1
ATOM 823 C C . ILE A 1 100 ? 20.497 -1.331 -23.663 1.00 78.69 100 ILE A C 1
ATOM 825 O O . ILE A 1 100 ? 21.197 -1.839 -24.539 1.00 78.69 100 ILE A O 1
ATOM 829 N N . ALA A 1 101 ? 19.486 -0.506 -23.951 1.00 81.56 101 ALA A N 1
ATOM 830 C CA . ALA A 1 101 ? 19.183 -0.081 -25.315 1.00 81.56 101 ALA A CA 1
ATOM 831 C C . ALA A 1 101 ? 20.391 0.633 -25.941 1.00 81.56 101 ALA A C 1
ATOM 833 O O . ALA A 1 101 ? 20.819 0.275 -27.040 1.00 81.56 101 ALA A O 1
ATOM 834 N N . TYR A 1 102 ? 20.992 1.567 -25.200 1.00 80.12 102 TYR A N 1
ATOM 835 C CA . TYR A 1 102 ? 22.193 2.283 -25.617 1.00 80.12 102 TYR A CA 1
ATOM 836 C C . TYR A 1 102 ? 23.380 1.353 -25.873 1.00 80.12 102 TYR A C 1
ATOM 838 O O . TYR A 1 102 ? 24.034 1.486 -26.902 1.00 80.12 102 TYR A O 1
ATOM 846 N N . MET A 1 103 ? 23.647 0.388 -24.988 1.00 77.69 103 MET A N 1
ATOM 847 C CA . MET A 1 103 ? 24.722 -0.589 -25.193 1.00 77.69 103 MET A CA 1
ATOM 848 C C . MET A 1 103 ? 24.486 -1.400 -26.471 1.00 77.69 103 MET A C 1
ATOM 850 O O . MET A 1 103 ? 25.348 -1.442 -27.341 1.00 77.69 103 MET A O 1
ATOM 854 N N . ASN A 1 104 ? 23.292 -1.968 -26.636 1.00 81.75 104 ASN A N 1
ATOM 855 C CA . ASN A 1 104 ? 22.988 -2.835 -27.774 1.00 81.75 104 ASN A CA 1
ATOM 856 C C . ASN A 1 104 ? 23.060 -2.110 -29.126 1.00 81.75 104 ASN A C 1
ATOM 858 O O . ASN A 1 104 ? 23.473 -2.709 -30.118 1.00 81.75 104 ASN A O 1
ATOM 862 N N . ILE A 1 105 ? 22.637 -0.844 -29.179 1.00 82.50 105 ILE A N 1
ATOM 863 C CA . ILE A 1 105 ? 22.573 -0.066 -30.424 1.00 82.50 105 ILE A CA 1
ATOM 864 C C . ILE A 1 105 ? 23.875 0.711 -30.672 1.00 82.50 105 ILE A C 1
ATOM 866 O O . ILE A 1 105 ? 24.332 0.807 -31.809 1.00 82.50 105 ILE A O 1
ATOM 870 N N . GLY A 1 106 ? 24.480 1.261 -29.619 1.00 75.06 106 GLY A N 1
ATOM 871 C CA . GLY A 1 106 ? 25.658 2.123 -29.694 1.00 75.06 106 GLY A CA 1
ATOM 872 C C . GLY A 1 106 ? 26.989 1.372 -29.716 1.00 75.06 106 GLY A C 1
ATOM 873 O O . GLY A 1 106 ? 27.902 1.788 -30.425 1.00 75.06 106 GLY A O 1
ATOM 874 N N . GLU A 1 107 ? 27.132 0.257 -28.990 1.00 73.06 107 GLU A N 1
ATOM 875 C CA . GLU A 1 107 ? 28.406 -0.477 -28.891 1.00 73.06 107 GLU A CA 1
ATOM 876 C C . GLU A 1 107 ? 28.975 -0.928 -30.249 1.00 73.06 107 GLU A C 1
ATOM 878 O O . GLU A 1 107 ? 30.170 -0.712 -30.468 1.00 73.06 107 GLU A O 1
ATOM 883 N N . PRO A 1 108 ? 28.175 -1.444 -31.206 1.00 74.12 108 PRO A N 1
ATOM 884 C CA . PRO A 1 108 ? 28.684 -1.818 -32.526 1.00 74.12 108 PRO A CA 1
ATOM 885 C C . PRO A 1 108 ? 29.331 -0.661 -33.307 1.00 74.12 108 PRO A C 1
ATOM 887 O O . PRO A 1 108 ? 30.237 -0.912 -34.096 1.00 74.12 108 PRO A O 1
ATOM 890 N N . ILE A 1 109 ? 28.887 0.579 -33.062 1.00 73.31 109 ILE A N 1
ATOM 891 C CA . ILE A 1 109 ? 29.339 1.808 -33.744 1.00 73.31 109 ILE A CA 1
ATOM 892 C C . ILE A 1 109 ? 30.517 2.455 -33.002 1.00 73.31 109 ILE A C 1
ATOM 894 O O . ILE A 1 109 ? 31.388 3.095 -33.589 1.00 73.31 109 ILE A O 1
ATOM 898 N N . LEU A 1 110 ? 30.539 2.318 -31.676 1.00 67.38 110 LEU A N 1
ATOM 899 C CA . LEU A 1 110 ? 31.561 2.908 -30.811 1.00 67.38 110 LEU A CA 1
ATOM 900 C C . LEU A 1 110 ? 32.813 2.024 -30.706 1.00 67.38 110 LEU A C 1
ATOM 902 O O . LEU A 1 110 ? 33.909 2.533 -30.480 1.00 67.38 110 LEU A O 1
ATOM 906 N N . MET A 1 111 ? 32.661 0.710 -30.898 1.00 69.19 111 MET A N 1
ATOM 907 C CA . MET A 1 111 ? 33.729 -0.295 -30.870 1.00 69.19 111 MET A CA 1
ATOM 908 C C . MET A 1 111 ? 33.644 -1.215 -32.110 1.00 69.19 111 MET A C 1
ATOM 910 O O . MET A 1 111 ? 33.402 -2.420 -31.979 1.00 69.19 111 MET A O 1
ATOM 914 N N . PRO A 1 112 ? 33.815 -0.685 -33.334 1.00 66.00 112 PRO A N 1
ATOM 915 C CA . PRO A 1 112 ? 33.613 -1.467 -34.547 1.00 66.00 112 PRO A CA 1
ATOM 916 C C . PRO A 1 112 ? 34.692 -2.539 -34.733 1.00 66.00 112 PRO A C 1
ATOM 918 O O . PRO A 1 112 ? 35.882 -2.297 -34.532 1.00 66.00 112 PRO A O 1
ATOM 921 N N . LYS A 1 113 ? 34.283 -3.724 -35.204 1.00 67.69 113 LYS A N 1
ATOM 922 C CA . LYS A 1 113 ? 35.206 -4.827 -35.543 1.00 67.69 113 LYS A CA 1
ATOM 923 C C . LYS A 1 113 ? 36.071 -4.531 -36.780 1.00 67.69 113 LYS A C 1
ATOM 925 O O . LYS A 1 113 ? 37.162 -5.078 -36.891 1.00 67.69 113 LYS A O 1
ATOM 930 N N . ASP A 1 114 ? 35.594 -3.679 -37.692 1.00 69.06 114 ASP A N 1
ATOM 931 C CA . ASP A 1 114 ? 36.307 -3.217 -38.895 1.00 69.06 114 ASP A CA 1
ATOM 932 C C . ASP A 1 114 ? 36.270 -1.680 -38.961 1.00 69.06 114 ASP A C 1
ATOM 934 O O . ASP A 1 114 ? 35.325 -1.059 -39.455 1.00 69.06 114 ASP A O 1
ATOM 938 N N . TYR A 1 115 ? 37.321 -1.065 -38.420 1.00 65.00 115 TYR A N 1
ATOM 939 C CA . TYR A 1 115 ? 37.442 0.385 -38.255 1.00 65.00 115 TYR A CA 1
ATOM 940 C C . TYR A 1 115 ? 37.456 1.157 -39.587 1.00 65.00 115 TYR A C 1
ATOM 942 O O . TYR A 1 115 ? 37.055 2.321 -39.643 1.00 65.00 115 TYR A O 1
ATOM 950 N N . VAL A 1 116 ? 37.913 0.528 -40.677 1.00 59.88 116 VAL A N 1
ATOM 951 C CA . VAL A 1 116 ? 38.106 1.200 -41.970 1.00 59.88 116 VAL A CA 1
ATOM 952 C C . VAL A 1 116 ? 36.775 1.355 -42.706 1.00 59.88 116 VAL A C 1
ATOM 954 O O . VAL A 1 116 ? 36.477 2.448 -43.184 1.00 59.88 116 VAL A O 1
ATOM 957 N N . LYS A 1 117 ? 35.937 0.309 -42.744 1.00 59.88 117 LYS A N 1
ATOM 958 C CA . LYS A 1 117 ? 34.598 0.367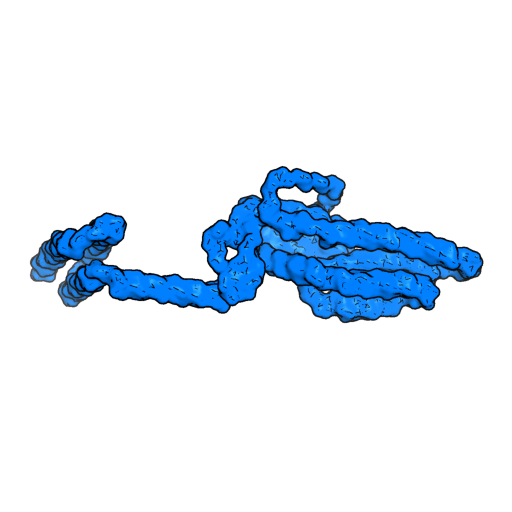 -43.367 1.00 59.88 117 LYS A CA 1
ATOM 959 C C . LYS A 1 117 ? 33.640 1.313 -42.649 1.00 59.88 117 LYS A C 1
ATOM 961 O O . LYS A 1 117 ? 32.857 2.004 -43.301 1.00 59.88 117 LYS A O 1
ATOM 966 N N . GLU A 1 118 ? 33.705 1.369 -41.322 1.00 63.53 118 GLU A N 1
ATOM 967 C CA . GLU A 1 118 ? 32.848 2.256 -40.537 1.00 63.53 118 GLU A CA 1
ATOM 968 C C . GLU A 1 118 ? 33.217 3.731 -40.697 1.00 63.53 118 GLU A C 1
ATOM 970 O O . GLU A 1 118 ? 32.326 4.572 -40.794 1.00 63.53 118 GLU A O 1
ATOM 975 N N . ARG A 1 119 ? 34.509 4.077 -40.796 1.00 64.00 119 ARG A N 1
ATOM 976 C CA . ARG A 1 119 ? 34.945 5.481 -40.891 1.00 64.00 119 ARG A CA 1
ATOM 977 C C . ARG A 1 119 ? 34.341 6.221 -42.092 1.00 64.00 119 ARG A C 1
ATOM 979 O O . ARG A 1 119 ? 34.071 7.413 -41.973 1.00 64.00 119 ARG A O 1
ATOM 986 N N . PHE A 1 120 ? 34.078 5.525 -43.200 1.00 61.78 120 PHE A N 1
ATOM 987 C CA . PHE A 1 120 ? 33.442 6.097 -44.395 1.00 61.78 120 PHE A CA 1
ATOM 988 C C . PHE A 1 120 ? 31.915 6.267 -44.273 1.00 61.78 120 PHE A C 1
ATOM 990 O O . PHE A 1 120 ? 31.354 7.120 -44.953 1.00 61.78 120 PHE A O 1
ATOM 997 N N . ASN A 1 121 ? 31.246 5.514 -43.389 1.00 72.31 121 ASN A N 1
ATOM 998 C CA . ASN A 1 121 ? 29.781 5.511 -43.231 1.00 72.31 121 ASN A CA 1
ATOM 999 C C . ASN A 1 121 ? 29.297 5.954 -41.838 1.00 72.31 121 ASN A C 1
ATOM 1001 O O . ASN A 1 121 ? 28.098 5.923 -41.560 1.00 72.31 121 ASN A O 1
ATOM 1005 N N . HIS A 1 122 ? 30.207 6.391 -40.969 1.00 74.62 122 HIS A N 1
ATOM 1006 C CA . HIS A 1 122 ? 29.947 6.633 -39.551 1.00 74.62 122 HIS A CA 1
ATOM 1007 C C . HIS A 1 122 ? 28.774 7.583 -39.296 1.00 74.62 122 HIS A C 1
ATOM 1009 O O . HIS A 1 122 ? 27.918 7.285 -38.474 1.00 74.62 122 HIS A O 1
ATOM 1015 N N . LYS A 1 123 ? 28.683 8.691 -40.044 1.00 79.88 123 LYS A N 1
ATOM 1016 C CA . LYS A 1 123 ? 27.577 9.650 -39.900 1.00 79.88 123 LYS A CA 1
ATOM 1017 C C . LYS A 1 123 ? 26.210 8.981 -40.105 1.00 79.88 123 LYS A C 1
ATOM 1019 O O . LYS A 1 123 ? 25.316 9.153 -39.286 1.00 79.88 123 LYS A O 1
ATOM 1024 N N . LYS A 1 124 ? 26.079 8.163 -41.153 1.00 82.44 124 LYS A N 1
ATOM 1025 C CA . LYS A 1 124 ? 24.842 7.438 -41.475 1.00 82.44 124 LYS A CA 1
ATOM 1026 C C . LYS A 1 124 ? 24.514 6.367 -40.427 1.00 82.44 124 LYS A C 1
ATOM 1028 O O . LYS A 1 124 ? 23.347 6.160 -40.102 1.00 82.44 124 LYS A O 1
ATOM 1033 N N . LEU A 1 125 ? 25.533 5.692 -39.895 1.00 80.31 125 LEU A N 1
ATOM 1034 C CA . LEU A 1 125 ? 25.376 4.694 -38.831 1.00 80.31 125 LEU A CA 1
ATOM 1035 C C . LEU A 1 125 ? 24.902 5.341 -37.526 1.00 80.31 125 LEU A C 1
ATOM 1037 O O . LEU A 1 125 ? 23.948 4.856 -36.926 1.00 80.31 125 LEU A O 1
ATOM 1041 N N . VAL A 1 126 ? 25.493 6.476 -37.145 1.00 82.44 126 VAL A N 1
ATOM 1042 C CA . VAL A 1 126 ? 25.073 7.264 -35.977 1.00 82.44 126 VAL A CA 1
ATOM 1043 C C . VAL A 1 126 ? 23.645 7.786 -36.142 1.00 82.44 126 VAL A C 1
ATOM 1045 O O . VAL A 1 126 ? 22.850 7.658 -35.217 1.00 82.44 126 VAL A O 1
ATOM 1048 N N . GLU A 1 127 ? 23.278 8.313 -37.315 1.00 85.50 127 GLU A N 1
ATOM 1049 C CA . GLU A 1 127 ? 21.901 8.751 -37.600 1.00 85.50 127 GLU A CA 1
ATOM 1050 C C . GLU A 1 127 ? 20.894 7.594 -37.485 1.00 85.50 127 GLU A C 1
ATOM 1052 O O . GLU A 1 127 ? 19.837 7.754 -36.875 1.00 85.50 127 GLU A O 1
ATOM 1057 N N . THR A 1 128 ? 21.245 6.411 -38.000 1.00 86.06 128 THR A N 1
ATOM 1058 C CA . THR A 1 128 ? 20.399 5.207 -37.915 1.00 86.06 128 THR A CA 1
ATOM 1059 C C . THR A 1 128 ? 20.239 4.737 -36.467 1.00 86.06 128 THR A C 1
ATOM 1061 O O . THR A 1 128 ? 19.124 4.477 -36.019 1.00 86.06 128 THR A O 1
ATOM 1064 N N . ALA A 1 129 ? 21.336 4.672 -35.710 1.00 85.06 129 ALA A N 1
ATOM 1065 C CA . ALA A 1 129 ? 21.312 4.305 -34.298 1.00 85.06 129 ALA A CA 1
ATOM 1066 C C . ALA A 1 129 ? 20.529 5.299 -33.444 1.00 85.06 129 ALA A C 1
ATOM 1068 O O . ALA A 1 129 ? 19.768 4.889 -32.573 1.00 85.06 129 ALA A O 1
ATOM 1069 N N . ARG A 1 130 ? 20.676 6.600 -33.713 1.00 85.69 130 ARG A N 1
ATOM 1070 C CA . ARG A 1 130 ? 19.910 7.649 -33.039 1.00 85.69 130 ARG A CA 1
ATOM 1071 C C . ARG A 1 130 ? 18.412 7.486 -33.290 1.00 85.69 130 ARG A C 1
ATOM 1073 O O . ARG A 1 130 ? 17.646 7.594 -32.342 1.00 85.69 130 ARG A O 1
ATOM 1080 N N . ALA A 1 131 ? 17.997 7.201 -34.524 1.00 87.94 131 ALA A N 1
ATOM 1081 C CA . ALA A 1 131 ? 16.589 6.969 -34.840 1.00 87.94 131 ALA A CA 1
ATOM 1082 C C . ALA A 1 131 ? 16.024 5.730 -34.120 1.00 87.94 131 ALA A C 1
ATOM 1084 O O . ALA A 1 131 ? 14.935 5.792 -33.552 1.00 87.94 131 ALA A O 1
ATOM 1085 N N . GLU A 1 132 ? 16.776 4.626 -34.085 1.00 88.19 132 GLU A N 1
ATOM 1086 C CA . GLU A 1 132 ? 16.355 3.400 -33.393 1.00 88.19 132 GLU A CA 1
ATOM 1087 C C . GLU A 1 132 ? 16.309 3.578 -31.865 1.00 88.19 132 GLU A C 1
ATOM 1089 O O . GLU A 1 132 ? 15.356 3.146 -31.218 1.00 88.19 132 GLU A O 1
ATOM 1094 N N . LEU A 1 133 ? 17.295 4.266 -31.278 1.00 87.25 133 LEU A N 1
ATOM 1095 C CA . LEU A 1 133 ? 17.287 4.604 -29.852 1.00 87.25 133 LEU A CA 1
ATOM 1096 C C . LEU A 1 133 ? 16.120 5.518 -29.497 1.00 87.25 133 LEU A C 1
ATOM 1098 O O . LEU A 1 133 ? 15.436 5.266 -28.508 1.00 87.25 133 LEU A O 1
ATOM 1102 N N . GLN A 1 134 ? 15.866 6.538 -30.320 1.00 88.25 134 GLN A N 1
ATOM 1103 C CA . GLN A 1 134 ? 14.751 7.457 -30.120 1.00 88.25 134 GLN A CA 1
ATOM 1104 C C . GLN A 1 134 ? 13.423 6.699 -30.090 1.00 88.25 134 GLN A C 1
ATOM 1106 O O . GLN A 1 134 ? 12.640 6.886 -29.166 1.00 88.25 134 GLN A O 1
ATOM 1111 N N . LYS A 1 135 ? 13.217 5.766 -31.025 1.00 88.50 135 LYS A N 1
ATOM 1112 C CA . LYS A 1 135 ? 12.018 4.926 -31.057 1.00 88.50 135 LYS A CA 1
ATOM 1113 C C . LYS A 1 135 ? 11.837 4.107 -29.771 1.00 88.50 135 LYS A C 1
ATOM 1115 O O . LYS A 1 135 ? 10.745 4.093 -29.213 1.00 88.50 135 LYS A O 1
ATOM 1120 N N . GLN A 1 136 ? 12.891 3.450 -29.276 1.00 85.06 136 GLN A N 1
ATOM 1121 C CA . GLN A 1 136 ? 12.801 2.678 -28.026 1.00 85.06 136 GLN A CA 1
ATOM 1122 C C . GLN A 1 136 ? 12.543 3.566 -26.804 1.00 85.06 136 GLN A C 1
ATOM 1124 O O . GLN A 1 136 ? 11.860 3.144 -25.872 1.00 85.06 136 GLN A O 1
ATOM 1129 N N . PHE A 1 137 ? 13.079 4.786 -26.797 1.00 84.31 137 PHE A N 1
ATOM 1130 C CA . PHE A 1 137 ? 12.823 5.749 -25.730 1.00 84.31 137 PHE A CA 1
ATOM 1131 C C . PHE A 1 137 ? 11.386 6.263 -25.770 1.00 84.31 137 PHE A C 1
ATOM 1133 O O . PHE A 1 137 ? 10.758 6.338 -24.719 1.00 84.31 137 PHE A O 1
ATOM 1140 N N . ASP A 1 138 ? 10.845 6.548 -26.954 1.00 84.44 138 ASP A N 1
ATOM 1141 C CA . ASP A 1 138 ? 9.464 7.007 -27.117 1.00 84.44 138 ASP A CA 1
ATOM 1142 C C . ASP A 1 138 ? 8.452 5.942 -26.672 1.00 84.44 138 ASP A C 1
ATOM 1144 O O . ASP A 1 138 ? 7.491 6.269 -25.979 1.00 84.44 138 ASP A O 1
ATOM 1148 N N . GLU A 1 139 ? 8.697 4.661 -26.975 1.00 81.44 139 GLU A N 1
ATOM 1149 C CA . GLU A 1 139 ? 7.869 3.542 -26.489 1.00 81.44 139 GLU A CA 1
ATOM 1150 C C . GLU A 1 139 ? 7.833 3.475 -24.949 1.00 81.44 139 GLU A C 1
ATOM 1152 O O . GLU A 1 139 ? 6.776 3.268 -24.350 1.00 81.44 139 GLU A O 1
ATOM 1157 N N . ILE A 1 140 ? 8.982 3.680 -24.299 1.00 79.00 140 ILE A N 1
ATOM 1158 C CA . ILE A 1 140 ? 9.100 3.710 -22.835 1.00 79.00 140 ILE A CA 1
ATOM 1159 C C . ILE A 1 140 ? 8.403 4.954 -22.258 1.00 79.00 140 ILE A C 1
ATOM 1161 O O . ILE A 1 140 ? 7.609 4.846 -21.324 1.00 79.00 140 ILE A O 1
ATOM 1165 N N . LEU A 1 141 ? 8.660 6.133 -22.833 1.00 78.44 141 LEU A N 1
ATOM 1166 C CA . LEU A 1 141 ? 8.101 7.409 -22.382 1.00 78.44 141 LEU A CA 1
ATOM 1167 C C . LEU A 1 141 ? 6.582 7.460 -22.525 1.00 78.44 141 LEU A C 1
ATOM 1169 O O . LEU A 1 141 ? 5.910 8.003 -21.650 1.00 78.44 141 LEU A O 1
ATOM 1173 N N . GLN A 1 142 ? 6.029 6.893 -23.597 1.00 78.88 142 GLN A N 1
ATOM 1174 C CA . GLN A 1 142 ? 4.586 6.843 -23.800 1.00 78.88 142 GLN A CA 1
ATOM 1175 C C . GLN A 1 142 ? 3.897 6.080 -22.663 1.00 78.88 142 GLN A C 1
ATOM 1177 O O . GLN A 1 142 ? 2.923 6.576 -22.103 1.00 78.88 142 GLN A O 1
ATOM 1182 N N . ALA A 1 143 ? 4.429 4.919 -22.275 1.00 71.81 143 ALA A N 1
ATOM 1183 C CA . ALA A 1 143 ? 3.884 4.138 -21.168 1.00 71.81 143 ALA A CA 1
ATOM 1184 C C . ALA A 1 143 ? 4.030 4.849 -19.815 1.00 71.81 143 ALA A C 1
ATOM 1186 O O . ALA A 1 143 ? 3.127 4.805 -18.982 1.00 71.81 143 ALA A O 1
ATOM 1187 N N . MET A 1 144 ? 5.146 5.549 -19.608 1.00 73.75 144 MET A N 1
ATOM 1188 C CA . MET A 1 144 ? 5.382 6.324 -18.390 1.00 73.75 144 MET A CA 1
ATOM 1189 C C . MET A 1 144 ? 4.496 7.565 -18.265 1.00 73.75 144 MET A C 1
ATOM 1191 O O . MET A 1 144 ? 4.221 7.995 -17.147 1.00 73.75 144 MET A O 1
ATOM 1195 N N . ASN A 1 145 ? 4.112 8.177 -19.386 1.00 75.81 145 ASN A N 1
ATOM 1196 C CA . ASN A 1 145 ? 3.311 9.400 -19.414 1.00 75.81 145 ASN A CA 1
ATOM 1197 C C . ASN A 1 145 ? 1.803 9.141 -19.456 1.00 75.81 145 ASN A C 1
ATOM 1199 O O . ASN A 1 145 ? 1.036 10.087 -19.291 1.00 75.81 145 ASN A O 1
ATOM 1203 N N . ASP A 1 146 ? 1.376 7.896 -19.658 1.00 78.06 146 ASP A N 1
ATOM 1204 C CA . ASP A 1 146 ? -0.035 7.534 -19.627 1.00 78.06 146 ASP A CA 1
ATOM 1205 C C . ASP A 1 146 ? -0.579 7.636 -18.196 1.00 78.06 146 ASP A C 1
ATOM 1207 O O . ASP A 1 146 ? -0.301 6.791 -17.344 1.00 78.06 146 ASP A O 1
ATOM 1211 N N . GLU A 1 147 ? -1.348 8.692 -17.922 1.00 75.25 147 GLU A N 1
ATOM 1212 C CA . GLU A 1 147 ? -1.887 8.965 -16.585 1.00 75.25 147 GLU A CA 1
ATOM 1213 C C . GLU A 1 147 ? -2.809 7.853 -16.079 1.00 75.25 147 GLU A C 1
ATOM 1215 O O . GLU A 1 147 ? -2.888 7.637 -14.872 1.00 75.25 147 GLU A O 1
ATOM 1220 N N . ARG A 1 148 ? -3.416 7.077 -16.985 1.00 73.69 148 ARG A N 1
ATOM 1221 C CA . ARG A 1 148 ? -4.283 5.942 -16.636 1.00 73.69 148 ARG A CA 1
ATOM 1222 C C . ARG A 1 148 ? -3.524 4.816 -15.940 1.00 73.69 148 ARG A C 1
ATOM 1224 O O . ARG A 1 148 ? -4.112 4.081 -15.161 1.00 73.69 148 ARG A O 1
ATOM 1231 N N . ASN A 1 149 ? -2.209 4.708 -16.153 1.00 72.94 149 ASN A N 1
ATOM 1232 C CA . ASN A 1 149 ? -1.364 3.750 -15.428 1.00 72.94 149 ASN A CA 1
ATOM 1233 C C . ASN A 1 149 ? -1.179 4.122 -13.945 1.00 72.94 149 ASN A C 1
ATOM 1235 O O . ASN A 1 149 ? -0.634 3.331 -13.178 1.00 72.94 149 ASN A O 1
ATOM 1239 N N . PHE A 1 150 ? -1.617 5.321 -13.548 1.00 69.56 150 PHE A N 1
ATOM 1240 C CA . PHE A 1 150 ? -1.508 5.861 -12.195 1.00 69.56 150 PHE A CA 1
ATOM 1241 C C . PHE A 1 150 ? -2.876 6.234 -11.598 1.00 69.56 150 PHE A C 1
ATOM 1243 O O . PHE A 1 150 ? -2.933 6.633 -10.435 1.00 69.56 150 PHE A O 1
ATOM 1250 N N . ASP A 1 151 ? -3.962 6.117 -12.370 1.00 71.00 151 ASP A N 1
ATOM 1251 C CA . ASP A 1 151 ? -5.323 6.402 -11.921 1.00 71.00 151 ASP A CA 1
ATOM 1252 C C . ASP A 1 151 ? -6.024 5.116 -11.467 1.00 71.00 151 ASP A C 1
ATOM 1254 O O . ASP A 1 151 ? -6.613 4.375 -12.252 1.00 71.00 151 ASP A O 1
ATOM 1258 N N . TYR A 1 152 ? -5.970 4.864 -10.160 1.00 74.31 152 TYR A N 1
ATOM 1259 C CA . TYR A 1 152 ? -6.648 3.732 -9.521 1.00 74.31 152 TYR A CA 1
ATOM 1260 C C . TYR A 1 152 ? -8.090 4.054 -9.097 1.00 74.31 152 TYR A C 1
ATOM 1262 O O . TYR A 1 152 ? -8.713 3.267 -8.387 1.00 74.31 152 TYR A O 1
ATOM 1270 N N . SER A 1 153 ? -8.609 5.226 -9.479 1.00 65.56 153 SER A N 1
ATOM 1271 C CA . SER A 1 153 ? -9.967 5.681 -9.163 1.00 65.56 153 SER A CA 1
ATOM 1272 C C . SER A 1 153 ? -10.937 5.559 -10.343 1.00 65.56 153 SER A C 1
ATOM 1274 O O . SER A 1 153 ? -12.154 5.615 -10.146 1.00 65.56 153 SER A O 1
ATOM 1276 N N . ALA A 1 154 ? -10.416 5.354 -11.557 1.00 61.69 154 ALA A N 1
ATOM 1277 C CA . ALA A 1 154 ? -11.207 5.219 -12.772 1.00 61.69 154 ALA A CA 1
ATOM 1278 C C . ALA A 1 154 ? -12.146 3.997 -12.716 1.00 61.69 154 ALA A C 1
ATOM 1280 O O . ALA A 1 154 ? -11.735 2.869 -12.438 1.00 61.69 154 ALA A O 1
ATOM 1281 N N . THR A 1 155 ? -13.430 4.215 -13.017 1.00 61.50 155 THR A N 1
ATOM 1282 C CA . THR A 1 155 ? -14.450 3.159 -13.114 1.00 61.50 155 THR A CA 1
ATOM 1283 C C . THR A 1 155 ? -15.018 3.110 -14.531 1.00 61.50 155 THR A C 1
ATOM 1285 O O . THR A 1 155 ? -15.276 4.143 -15.142 1.00 61.50 155 THR A O 1
ATOM 1288 N N . GLY A 1 156 ? -15.219 1.904 -15.071 1.00 57.41 156 GLY A N 1
ATOM 1289 C CA . GLY A 1 156 ? -15.859 1.709 -16.380 1.00 57.41 156 GLY A CA 1
ATOM 1290 C C . GLY A 1 156 ? -14.942 1.803 -17.607 1.00 57.41 156 GLY A C 1
ATOM 1291 O O . GLY A 1 156 ? -15.440 1.710 -18.727 1.00 57.41 156 GLY A O 1
ATOM 1292 N N . GLU A 1 157 ? -13.625 1.933 -17.431 1.00 63.59 157 GLU A N 1
ATOM 1293 C CA . GLU A 1 157 ? -12.663 1.853 -18.536 1.00 63.59 157 GLU A CA 1
ATOM 1294 C C . GLU A 1 157 ? -12.201 0.410 -18.786 1.00 63.59 157 GLU A C 1
ATOM 1296 O O . GLU A 1 157 ? -11.942 -0.354 -17.856 1.00 63.59 157 GLU A O 1
ATOM 1301 N N . ILE A 1 158 ? -12.072 0.032 -20.063 1.00 57.06 158 ILE A N 1
ATOM 1302 C CA . ILE A 1 158 ? -11.460 -1.237 -20.468 1.00 57.06 158 ILE A CA 1
ATOM 1303 C C . ILE A 1 158 ? -10.035 -0.946 -20.932 1.00 57.06 158 ILE A C 1
ATOM 1305 O O . ILE A 1 158 ? -9.823 -0.369 -21.999 1.00 57.06 158 ILE A O 1
ATOM 1309 N N . LEU A 1 159 ? -9.057 -1.407 -20.157 1.00 62.09 159 LEU A N 1
ATOM 1310 C CA . LEU A 1 159 ? -7.653 -1.410 -20.543 1.00 62.09 159 LEU A CA 1
ATOM 1311 C C . LEU A 1 159 ? -7.266 -2.826 -20.984 1.00 62.09 159 LEU A C 1
ATOM 1313 O O . LEU A 1 159 ? -7.177 -3.745 -20.173 1.00 62.09 159 LEU A O 1
ATOM 1317 N N . VAL A 1 160 ? -7.058 -3.019 -22.289 1.00 60.34 160 VAL A N 1
ATOM 1318 C CA . VAL A 1 160 ? -6.543 -4.283 -22.833 1.00 60.34 160 VAL A CA 1
ATOM 1319 C C . VAL A 1 160 ? -5.084 -4.087 -23.193 1.00 60.34 160 VAL A C 1
ATOM 1321 O O . VAL A 1 160 ? -4.764 -3.392 -24.154 1.00 60.34 160 VAL A O 1
ATOM 1324 N N . ALA A 1 161 ? -4.195 -4.746 -22.459 1.00 57.78 161 ALA A N 1
ATOM 1325 C CA . ALA A 1 161 ? -2.833 -4.936 -22.916 1.00 57.78 161 ALA A CA 1
ATOM 1326 C C . ALA A 1 161 ? -2.748 -6.325 -23.567 1.00 57.78 161 ALA A C 1
ATOM 1328 O O . ALA A 1 161 ? -3.231 -7.316 -23.022 1.00 57.78 161 ALA A O 1
ATOM 1329 N N . THR A 1 162 ? -2.068 -6.419 -24.711 1.00 56.94 162 THR A N 1
ATOM 1330 C CA . THR A 1 162 ? -1.610 -7.690 -25.306 1.00 56.94 162 THR A CA 1
ATOM 1331 C C . THR A 1 162 ? -0.108 -7.959 -25.077 1.00 56.94 162 THR A C 1
ATOM 1333 O O . THR A 1 162 ? 0.614 -8.233 -26.040 1.00 56.94 162 THR A O 1
ATOM 1336 N N . PRO A 1 163 ? 0.441 -7.875 -23.849 1.00 57.69 163 PRO A N 1
ATOM 1337 C CA . PRO A 1 163 ? 1.815 -8.238 -23.589 1.00 57.69 163 PRO A CA 1
ATOM 1338 C C . PRO A 1 163 ? 1.894 -9.757 -23.448 1.00 57.69 163 PRO A C 1
ATOM 1340 O O . PRO A 1 163 ? 1.031 -10.418 -22.868 1.00 57.69 163 PRO A O 1
ATOM 1343 N N . ARG A 1 164 ? 2.970 -10.339 -23.978 1.00 60.06 164 ARG A N 1
ATOM 1344 C CA . ARG A 1 164 ? 3.318 -11.735 -23.703 1.00 60.06 164 ARG A CA 1
ATOM 1345 C C . ARG A 1 164 ? 3.789 -11.817 -22.252 1.00 60.06 164 ARG A C 1
ATOM 1347 O O . ARG A 1 164 ? 4.981 -11.664 -22.006 1.00 60.06 164 ARG A O 1
ATOM 1354 N N . SER A 1 165 ? 2.869 -12.026 -21.308 1.00 62.88 165 SER A N 1
ATOM 1355 C CA . SER A 1 165 ? 3.226 -12.282 -19.909 1.00 62.88 165 SER A CA 1
ATOM 1356 C C . SER A 1 165 ? 4.150 -13.500 -19.859 1.00 62.88 165 SER A C 1
ATOM 1358 O O . SER A 1 165 ? 3.767 -14.610 -20.235 1.00 62.88 165 SER A O 1
ATOM 1360 N N . GLN A 1 166 ? 5.405 -13.270 -19.480 1.00 79.75 166 GLN A N 1
ATOM 1361 C CA . GLN A 1 166 ? 6.400 -14.319 -19.314 1.00 79.75 166 GLN A CA 1
ATOM 1362 C C . GLN A 1 166 ? 6.502 -14.661 -17.833 1.00 79.75 166 GLN A C 1
ATOM 1364 O O . GLN A 1 166 ? 6.556 -13.781 -16.973 1.00 79.75 166 GLN A O 1
ATOM 1369 N N . LEU A 1 167 ? 6.532 -15.957 -17.545 1.00 84.19 167 LEU A N 1
ATOM 1370 C CA . LEU A 1 167 ? 6.730 -16.479 -16.202 1.00 84.19 167 LEU A CA 1
ATOM 1371 C C . LEU A 1 167 ? 8.179 -16.918 -16.029 1.00 84.19 167 LEU A C 1
ATOM 1373 O O . LEU A 1 167 ? 8.738 -17.594 -16.893 1.00 84.19 167 LEU A O 1
ATOM 1377 N N . ALA A 1 168 ? 8.762 -16.569 -14.887 1.00 82.12 168 ALA A N 1
ATOM 1378 C CA . ALA A 1 168 ? 10.026 -17.115 -14.424 1.00 82.12 168 ALA A CA 1
ATOM 1379 C C . ALA A 1 168 ? 9.756 -18.001 -13.206 1.00 82.12 168 ALA A C 1
ATOM 1381 O O . ALA A 1 168 ? 9.183 -17.547 -12.218 1.00 82.12 168 ALA A O 1
ATOM 1382 N N . VAL A 1 169 ? 10.161 -19.269 -13.281 1.00 82.88 169 VAL A N 1
ATOM 1383 C CA . VAL A 1 169 ? 10.087 -20.198 -12.148 1.00 82.88 169 VAL A CA 1
ATOM 1384 C C . VAL A 1 169 ? 11.484 -20.344 -11.573 1.00 82.88 169 VAL A C 1
ATOM 1386 O O . VAL A 1 169 ? 12.376 -20.867 -12.242 1.00 82.88 169 VAL A O 1
ATOM 1389 N N . ILE A 1 170 ? 11.666 -19.887 -10.339 1.00 76.88 170 ILE A N 1
ATOM 1390 C CA . ILE A 1 170 ? 12.922 -20.012 -9.605 1.00 76.88 170 ILE A CA 1
ATOM 1391 C C . ILE A 1 170 ? 12.755 -21.154 -8.615 1.00 76.88 170 ILE A C 1
ATOM 1393 O O . ILE A 1 170 ? 11.875 -21.129 -7.754 1.00 76.88 170 ILE A O 1
ATOM 1397 N N . ARG A 1 171 ? 13.577 -22.186 -8.791 1.00 75.00 171 ARG A N 1
ATOM 1398 C CA . ARG A 1 171 ? 13.581 -23.383 -7.953 1.00 75.00 171 ARG A CA 1
ATOM 1399 C C . ARG A 1 171 ? 14.798 -23.326 -7.043 1.00 75.00 171 ARG A C 1
ATOM 1401 O O . ARG A 1 171 ? 15.918 -23.266 -7.543 1.00 75.00 171 ARG A O 1
ATOM 1408 N N . THR A 1 172 ? 14.570 -23.332 -5.740 1.00 66.88 172 THR A N 1
ATOM 1409 C CA . THR A 1 172 ? 15.605 -23.507 -4.716 1.00 66.88 172 THR A CA 1
ATOM 1410 C C . THR A 1 172 ? 15.505 -24.919 -4.133 1.00 66.88 172 THR A C 1
ATOM 1412 O O . THR A 1 172 ? 14.583 -25.663 -4.470 1.00 66.88 172 THR A O 1
ATOM 1415 N N . GLU A 1 173 ? 16.428 -25.299 -3.246 1.00 67.62 173 GLU A N 1
ATOM 1416 C CA . GLU A 1 173 ? 16.385 -26.606 -2.568 1.00 67.62 173 GLU A CA 1
ATOM 1417 C C . GLU A 1 173 ? 15.081 -26.831 -1.782 1.00 67.62 173 GLU A C 1
ATOM 1419 O O . GLU A 1 173 ? 14.644 -27.970 -1.646 1.00 67.62 173 GLU A O 1
ATOM 1424 N N . ASN A 1 174 ? 14.427 -25.754 -1.324 1.00 69.56 174 ASN A N 1
ATOM 1425 C CA . ASN A 1 174 ? 13.272 -25.832 -0.425 1.00 69.56 174 ASN A CA 1
ATOM 1426 C C . ASN A 1 174 ? 11.995 -25.161 -0.961 1.00 69.56 174 ASN A C 1
ATOM 1428 O O . ASN A 1 174 ? 10.930 -25.333 -0.370 1.00 69.56 174 ASN A O 1
ATOM 1432 N N . THR A 1 175 ? 12.056 -24.388 -2.052 1.00 69.81 175 THR A N 1
ATOM 1433 C CA . THR A 1 175 ? 10.897 -23.638 -2.569 1.00 69.81 175 THR A CA 1
ATOM 1434 C C . THR A 1 175 ? 10.893 -23.522 -4.093 1.00 69.81 175 THR A C 1
ATOM 1436 O O . THR A 1 175 ? 11.929 -23.355 -4.732 1.00 69.81 175 THR A O 1
ATOM 1439 N N . ASN A 1 176 ? 9.696 -23.553 -4.686 1.00 79.62 176 ASN A N 1
ATOM 1440 C CA . ASN A 1 176 ? 9.466 -23.159 -6.075 1.00 79.62 176 ASN A CA 1
ATOM 1441 C C . ASN A 1 176 ? 8.684 -21.848 -6.070 1.00 79.62 176 ASN A C 1
ATOM 1443 O O . ASN A 1 176 ? 7.517 -21.834 -5.678 1.00 79.62 176 ASN A O 1
ATOM 1447 N N . ILE A 1 177 ? 9.314 -20.759 -6.499 1.00 82.38 177 ILE A N 1
ATOM 1448 C CA . ILE A 1 177 ? 8.691 -19.436 -6.530 1.00 82.38 177 ILE A CA 1
ATOM 1449 C C . ILE A 1 177 ? 8.466 -19.027 -7.982 1.00 82.38 177 ILE A C 1
ATOM 1451 O O . ILE A 1 177 ? 9.356 -19.140 -8.827 1.00 82.38 177 ILE A O 1
ATOM 1455 N N . VAL A 1 178 ? 7.250 -18.570 -8.275 1.00 86.12 178 VAL A N 1
ATOM 1456 C CA . VAL A 1 178 ? 6.857 -18.092 -9.601 1.00 86.12 178 VAL A CA 1
ATOM 1457 C C . VAL A 1 178 ? 6.808 -16.571 -9.585 1.00 86.12 178 VAL A C 1
ATOM 1459 O O . VAL A 1 178 ? 6.126 -15.979 -8.749 1.00 86.12 178 VAL A O 1
ATOM 1462 N N . TYR A 1 179 ? 7.505 -15.962 -10.538 1.00 88.81 179 TYR A N 1
ATOM 1463 C CA . TYR A 1 179 ? 7.503 -14.525 -10.774 1.00 88.81 179 TYR A CA 1
ATOM 1464 C C . TYR A 1 179 ? 6.965 -14.194 -12.162 1.00 88.81 179 TYR A C 1
ATOM 1466 O O . TYR A 1 179 ? 7.107 -14.971 -13.115 1.00 88.81 179 TYR A O 1
ATOM 1474 N N . ARG A 1 180 ? 6.422 -12.986 -12.289 1.00 90.06 180 ARG A N 1
ATOM 1475 C CA . ARG A 1 180 ? 6.207 -12.311 -13.566 1.00 90.06 180 ARG A CA 1
ATOM 1476 C C . ARG A 1 180 ? 7.506 -11.673 -14.031 1.00 90.06 180 ARG A C 1
ATOM 1478 O O . ARG A 1 180 ? 8.213 -11.052 -13.240 1.00 90.06 180 ARG A O 1
ATOM 1485 N N . VAL A 1 181 ? 7.808 -11.795 -15.316 1.00 87.69 181 VAL A N 1
ATOM 1486 C CA . VAL A 1 181 ? 8.871 -11.022 -15.963 1.00 87.69 181 VAL A CA 1
ATOM 1487 C C . VAL A 1 181 ? 8.266 -9.710 -16.452 1.00 87.69 181 VAL A C 1
ATOM 1489 O O . VAL A 1 181 ? 7.328 -9.726 -17.248 1.00 87.69 181 VAL A O 1
ATOM 1492 N N . ALA A 1 182 ? 8.807 -8.584 -15.992 1.00 87.00 182 ALA A N 1
ATOM 1493 C CA . ALA A 1 182 ? 8.372 -7.268 -16.446 1.00 87.00 182 ALA A CA 1
ATOM 1494 C C . ALA A 1 182 ? 8.645 -7.055 -17.940 1.00 87.00 182 ALA A C 1
ATOM 1496 O O . ALA A 1 182 ? 9.779 -7.207 -18.407 1.00 87.00 182 ALA A O 1
ATOM 1497 N N . ASP A 1 183 ? 7.613 -6.639 -18.674 1.00 84.88 183 ASP A N 1
ATOM 1498 C CA . ASP A 1 183 ? 7.745 -6.090 -20.018 1.00 84.88 183 ASP A CA 1
ATOM 1499 C C . ASP A 1 183 ? 8.422 -4.715 -19.978 1.00 84.88 183 ASP A C 1
ATOM 1501 O O . ASP A 1 183 ? 8.341 -4.018 -18.970 1.00 84.88 183 ASP A O 1
ATOM 1505 N N . LYS A 1 184 ? 9.094 -4.328 -21.073 1.00 81.88 184 LYS A N 1
ATOM 1506 C CA . LYS A 1 184 ? 9.870 -3.075 -21.155 1.00 81.88 184 LYS A CA 1
ATOM 1507 C C . LYS A 1 184 ? 9.090 -1.820 -20.707 1.00 81.88 184 LYS A C 1
ATOM 1509 O O . LYS A 1 184 ? 9.675 -1.018 -19.990 1.00 81.88 184 LYS A O 1
ATOM 1514 N N . PRO A 1 185 ? 7.819 -1.613 -21.099 1.00 81.25 185 PRO A N 1
ATOM 1515 C CA . PRO A 1 185 ? 7.059 -0.450 -20.641 1.00 81.25 185 PRO A CA 1
ATOM 1516 C C . PRO A 1 185 ? 6.395 -0.620 -19.261 1.00 81.25 185 PRO A C 1
ATOM 1518 O O . PRO A 1 185 ? 5.672 0.276 -18.842 1.00 81.25 185 PRO A O 1
ATOM 1521 N N . LEU A 1 186 ? 6.588 -1.751 -18.566 1.00 86.81 186 LEU A N 1
ATOM 1522 C CA . LEU A 1 186 ? 5.879 -2.125 -17.329 1.00 86.81 186 LEU A CA 1
ATOM 1523 C C . LEU A 1 186 ? 4.347 -2.129 -17.438 1.00 86.81 186 LEU A C 1
ATOM 1525 O O . LEU A 1 186 ? 3.656 -2.128 -16.420 1.00 86.81 186 LEU A O 1
ATOM 1529 N N . LEU A 1 187 ? 3.791 -2.198 -18.647 1.00 84.31 187 LEU A N 1
ATOM 1530 C CA . LEU A 1 187 ? 2.349 -2.086 -18.854 1.00 84.31 187 LEU A CA 1
ATOM 1531 C C . LEU A 1 187 ? 1.597 -3.230 -18.168 1.00 84.31 187 LEU A C 1
ATOM 1533 O O . LEU A 1 187 ? 0.565 -3.013 -17.538 1.00 84.31 187 LEU A O 1
ATOM 1537 N N . THR A 1 188 ? 2.155 -4.444 -18.225 1.00 85.62 188 THR A N 1
ATOM 1538 C CA . THR A 1 188 ? 1.571 -5.608 -17.539 1.00 85.62 188 THR A CA 1
ATOM 1539 C C . THR A 1 188 ? 1.554 -5.399 -16.030 1.00 85.62 188 THR A C 1
ATOM 1541 O O . THR A 1 188 ? 0.564 -5.717 -15.382 1.00 85.62 188 THR A O 1
ATOM 1544 N N . PHE A 1 189 ? 2.639 -4.848 -15.477 1.00 89.31 189 PHE A N 1
ATOM 1545 C CA . PHE A 1 189 ? 2.739 -4.579 -14.046 1.00 89.31 189 PHE A CA 1
ATOM 1546 C C . PHE A 1 189 ? 1.681 -3.568 -13.604 1.00 89.31 189 PHE A C 1
ATOM 1548 O O . PHE A 1 189 ? 0.972 -3.836 -12.640 1.00 89.31 189 PHE A O 1
ATOM 1555 N N . PHE A 1 190 ? 1.534 -2.448 -14.320 1.00 87.62 190 PHE A N 1
ATOM 1556 C CA . PHE A 1 190 ? 0.539 -1.428 -13.981 1.00 87.62 190 PHE A CA 1
ATOM 1557 C C . PHE A 1 190 ? -0.879 -1.991 -13.969 1.00 87.62 190 PHE A C 1
ATOM 1559 O O . PHE A 1 190 ? -1.649 -1.675 -13.069 1.00 87.62 190 PHE A O 1
ATOM 1566 N N . TYR A 1 191 ? -1.209 -2.864 -14.921 1.00 84.19 191 TYR A N 1
ATOM 1567 C CA . TYR A 1 191 ? -2.549 -3.441 -15.024 1.00 84.19 191 TYR A CA 1
ATOM 1568 C C . TYR A 1 191 ? -2.806 -4.517 -13.969 1.00 84.19 191 TYR A C 1
ATOM 1570 O O . TYR A 1 191 ? -3.883 -4.560 -13.383 1.00 84.19 191 TYR A O 1
ATOM 1578 N N . GLU A 1 192 ? -1.828 -5.384 -13.696 1.00 88.12 192 GLU A N 1
ATOM 1579 C CA . GLU A 1 192 ? -1.961 -6.367 -12.616 1.00 88.12 192 GLU A CA 1
ATOM 1580 C C . GLU A 1 192 ? -2.015 -5.678 -11.244 1.00 88.12 192 GLU A C 1
ATOM 1582 O O . GLU A 1 192 ? -2.779 -6.097 -10.377 1.00 88.12 192 GLU A O 1
ATOM 1587 N N . PHE A 1 193 ? -1.256 -4.596 -11.051 1.00 90.44 193 PHE A N 1
ATOM 1588 C CA . PHE A 1 193 ? -1.280 -3.819 -9.816 1.00 90.44 193 PHE A CA 1
ATOM 1589 C C . PHE A 1 193 ? -2.588 -3.044 -9.645 1.00 90.44 193 PHE A C 1
ATOM 1591 O O . PHE A 1 193 ? -3.185 -3.110 -8.573 1.00 90.44 193 PHE A O 1
ATOM 1598 N N . SER A 1 194 ? -3.089 -2.379 -10.690 1.00 86.69 194 SER A N 1
ATOM 1599 C CA . SER A 1 194 ? -4.383 -1.691 -10.623 1.00 86.69 194 SER A CA 1
ATOM 1600 C C . SER A 1 194 ? -5.532 -2.665 -10.361 1.00 86.69 194 SER A C 1
ATOM 1602 O O . SER A 1 194 ? -6.389 -2.395 -9.517 1.00 86.69 194 SER A O 1
ATOM 1604 N N . PHE A 1 195 ? -5.505 -3.840 -10.996 1.00 85.56 195 PHE A N 1
ATOM 1605 C CA . PHE A 1 195 ? -6.455 -4.913 -10.721 1.00 85.56 195 PHE A CA 1
ATOM 1606 C C . PHE A 1 195 ? -6.374 -5.397 -9.267 1.00 85.56 195 PHE A C 1
ATOM 1608 O O . PHE A 1 195 ? -7.406 -5.550 -8.617 1.00 85.56 195 PHE A O 1
ATOM 1615 N N . ALA A 1 196 ? -5.167 -5.589 -8.732 1.00 89.88 196 ALA A N 1
ATOM 1616 C CA . ALA A 1 196 ? -4.963 -6.003 -7.346 1.00 89.88 196 ALA A CA 1
ATOM 1617 C C . ALA A 1 196 ? -5.484 -4.966 -6.334 1.00 89.88 196 ALA A C 1
ATOM 1619 O O . ALA A 1 196 ? -6.110 -5.336 -5.339 1.00 89.88 196 ALA A O 1
ATOM 1620 N N . VAL A 1 197 ? -5.266 -3.673 -6.594 1.00 89.25 197 VAL A N 1
ATOM 1621 C CA . VAL A 1 197 ? -5.812 -2.564 -5.792 1.00 89.25 197 VAL A CA 1
ATOM 1622 C C . VAL A 1 197 ? -7.343 -2.593 -5.806 1.00 89.25 197 VAL A C 1
ATOM 1624 O O . VAL A 1 197 ? -7.967 -2.565 -4.742 1.00 89.25 197 VAL A O 1
ATOM 1627 N N . TYR A 1 198 ? -7.947 -2.738 -6.989 1.00 86.44 198 TYR A N 1
ATOM 1628 C CA . TYR A 1 198 ? -9.399 -2.832 -7.146 1.00 86.44 198 TYR A CA 1
ATOM 1629 C C . TYR A 1 198 ? -9.987 -4.055 -6.427 1.00 86.44 198 TYR A C 1
ATOM 1631 O O . TYR A 1 198 ? -10.946 -3.924 -5.667 1.00 86.44 198 TYR A O 1
ATOM 1639 N N . ASN A 1 199 ? -9.393 -5.239 -6.611 1.00 87.12 199 ASN A N 1
ATOM 1640 C CA . ASN A 1 199 ? -9.870 -6.480 -5.997 1.00 87.12 199 ASN A CA 1
ATOM 1641 C C . ASN A 1 199 ? -9.783 -6.439 -4.461 1.00 87.12 199 ASN A C 1
ATOM 1643 O O . ASN A 1 199 ? -10.607 -7.032 -3.766 1.00 87.12 199 ASN A O 1
ATOM 1647 N N . ALA A 1 200 ? -8.821 -5.688 -3.918 1.00 87.25 200 ALA A N 1
ATOM 1648 C CA . ALA A 1 200 ? -8.698 -5.437 -2.486 1.00 87.25 200 ALA A CA 1
ATOM 1649 C C . ALA A 1 200 ? -9.697 -4.389 -1.943 1.00 87.25 200 ALA A C 1
ATOM 1651 O O . ALA A 1 200 ? -9.686 -4.117 -0.738 1.00 87.25 200 ALA A O 1
ATOM 1652 N N . GLY A 1 201 ? -10.547 -3.800 -2.796 1.00 87.25 201 GLY A N 1
ATOM 1653 C CA . GLY A 1 201 ? -11.506 -2.756 -2.423 1.00 87.25 201 GLY A CA 1
ATOM 1654 C C . GLY A 1 201 ? -10.834 -1.452 -1.989 1.00 87.25 201 GLY A C 1
ATOM 1655 O O . GLY A 1 201 ? -11.358 -0.739 -1.130 1.00 87.25 201 GLY A O 1
ATOM 1656 N N . LEU A 1 202 ? -9.642 -1.180 -2.522 1.00 88.75 202 LEU A N 1
ATOM 1657 C CA . LEU A 1 202 ? -8.836 -0.016 -2.176 1.00 88.75 202 LEU A CA 1
ATOM 1658 C C . LEU A 1 202 ? -9.008 1.092 -3.211 1.00 88.75 202 LEU A C 1
ATOM 1660 O O . LEU A 1 202 ? -9.218 0.836 -4.394 1.00 88.75 202 LEU A O 1
ATOM 1664 N N . LYS A 1 203 ? -8.863 2.332 -2.754 1.00 88.25 203 LYS A N 1
ATOM 1665 C CA . LYS A 1 203 ? -8.780 3.524 -3.594 1.00 88.25 203 LYS A CA 1
ATOM 1666 C C . LYS A 1 203 ? -7.698 4.460 -3.076 1.00 88.25 203 LYS A C 1
ATOM 1668 O O . LYS A 1 203 ? -7.256 4.342 -1.933 1.00 88.25 203 LYS A O 1
ATOM 1673 N N . VAL A 1 204 ? -7.281 5.397 -3.920 1.00 89.19 204 VAL A N 1
ATOM 1674 C CA . VAL A 1 204 ? -6.354 6.454 -3.511 1.00 89.19 204 VAL A CA 1
ATOM 1675 C C . VAL A 1 204 ? -7.090 7.419 -2.581 1.00 89.19 204 VAL A C 1
ATOM 1677 O O . VAL A 1 204 ? -8.092 8.022 -2.962 1.00 89.19 204 VAL A O 1
ATOM 1680 N N . CYS A 1 205 ? -6.593 7.548 -1.356 1.00 89.38 205 CYS A N 1
ATOM 1681 C CA . CYS A 1 205 ? -7.093 8.444 -0.321 1.00 89.38 205 CYS A CA 1
ATOM 1682 C C . CYS A 1 205 ? -5.999 9.441 0.071 1.00 89.38 205 CYS A C 1
ATOM 1684 O O . CYS A 1 205 ? -4.819 9.102 0.070 1.00 89.38 205 CYS A O 1
ATOM 1686 N N . GLU A 1 206 ? -6.378 10.653 0.474 1.00 91.75 206 GLU A N 1
ATOM 1687 C CA . GLU A 1 206 ? -5.452 11.623 1.066 1.00 91.75 206 GLU A CA 1
ATOM 1688 C C . GLU A 1 206 ? -5.483 11.510 2.597 1.00 91.75 206 GLU A C 1
ATOM 1690 O O . GLU A 1 206 ? -6.543 11.569 3.227 1.00 91.75 206 GLU A O 1
ATOM 1695 N N . CYS A 1 207 ? -4.322 11.330 3.230 1.00 92.31 207 CYS A N 1
ATOM 1696 C CA . CYS A 1 207 ? -4.243 11.258 4.685 1.00 92.31 207 CYS A CA 1
ATOM 1697 C C . CYS A 1 207 ? -4.534 12.623 5.321 1.00 92.31 207 CYS A C 1
ATOM 1699 O O . CYS A 1 207 ? -3.796 13.580 5.101 1.00 92.31 207 CYS A O 1
ATOM 1701 N N . ARG A 1 208 ? -5.516 12.688 6.230 1.00 93.44 208 ARG A N 1
ATOM 1702 C CA . ARG A 1 208 ? -5.899 13.923 6.942 1.00 93.44 208 ARG A CA 1
ATOM 1703 C C . ARG A 1 208 ? -4.754 14.625 7.692 1.00 93.44 208 ARG A C 1
ATOM 1705 O O . ARG A 1 208 ? -4.863 15.815 7.970 1.00 93.44 208 ARG A O 1
ATOM 1712 N N . PHE A 1 209 ? -3.714 13.893 8.095 1.00 92.62 209 PHE A N 1
ATOM 1713 C CA . PHE A 1 209 ? -2.653 14.415 8.967 1.00 92.62 209 PHE A CA 1
ATOM 1714 C C . PHE A 1 209 ? -1.385 14.799 8.214 1.00 92.62 209 PHE A C 1
ATOM 1716 O O . PHE A 1 209 ? -0.798 15.838 8.496 1.00 92.62 209 PHE A O 1
ATOM 1723 N N . CYS A 1 210 ? -0.939 13.951 7.286 1.00 93.31 210 CYS A N 1
ATOM 1724 C CA . CYS A 1 210 ? 0.300 14.178 6.547 1.00 93.31 210 CYS A CA 1
ATOM 1725 C C . CYS A 1 210 ? 0.076 14.612 5.097 1.00 93.31 210 CYS A C 1
ATOM 1727 O O . CYS A 1 210 ? 1.062 14.882 4.414 1.00 93.31 210 CYS A O 1
ATOM 1729 N N . HIS A 1 211 ? -1.178 14.653 4.631 1.00 92.38 211 HIS A N 1
ATOM 1730 C CA . HIS A 1 211 ? -1.575 15.039 3.271 1.00 92.38 211 HIS A CA 1
ATOM 1731 C C . HIS A 1 211 ? -0.941 14.202 2.153 1.00 92.38 211 HIS A C 1
ATOM 1733 O O . HIS A 1 211 ? -0.953 14.583 0.989 1.00 92.38 211 HIS A O 1
ATOM 1739 N N . ARG A 1 212 ? -0.368 13.042 2.495 1.00 91.12 212 ARG A N 1
ATOM 1740 C CA . ARG A 1 212 ? 0.156 12.087 1.515 1.00 91.12 212 ARG A CA 1
ATOM 1741 C C . ARG A 1 212 ? -0.950 11.155 1.056 1.00 91.12 212 ARG A C 1
ATOM 1743 O O . ARG A 1 212 ? -1.815 10.786 1.860 1.00 91.12 212 ARG A O 1
ATOM 1750 N N . HIS A 1 213 ? -0.869 10.737 -0.200 1.00 91.19 213 HIS A N 1
ATOM 1751 C CA . HIS A 1 213 ? -1.743 9.701 -0.716 1.00 91.19 213 HIS A CA 1
ATOM 1752 C C . HIS A 1 213 ? -1.380 8.328 -0.143 1.00 91.19 213 HIS A C 1
ATOM 1754 O O . HIS A 1 213 ? -0.221 8.043 0.167 1.00 91.19 213 HIS A O 1
ATOM 1760 N N . PHE A 1 214 ? -2.399 7.496 0.035 1.00 92.50 214 PHE A N 1
ATOM 1761 C CA . PHE A 1 214 ? -2.292 6.104 0.459 1.00 92.50 214 PHE A CA 1
ATOM 1762 C C . PHE A 1 214 ? -3.475 5.307 -0.100 1.00 92.50 214 PHE A C 1
ATOM 1764 O O . PHE A 1 214 ? -4.487 5.881 -0.505 1.00 92.50 214 PHE A O 1
ATOM 1771 N N . LEU A 1 215 ? -3.362 3.986 -0.121 1.00 91.81 215 LEU A N 1
ATOM 1772 C CA . LEU A 1 215 ? -4.400 3.070 -0.567 1.00 91.81 215 LEU A CA 1
ATOM 1773 C C . LEU A 1 215 ? -5.266 2.666 0.624 1.00 91.81 215 LEU A C 1
ATOM 1775 O O . LEU A 1 215 ? -4.898 1.837 1.456 1.00 91.81 215 LEU A O 1
ATOM 1779 N N . GLY A 1 216 ? -6.442 3.280 0.703 1.00 90.75 216 GLY A N 1
ATOM 1780 C CA . GLY A 1 216 ? -7.399 3.092 1.785 1.00 90.75 216 GLY A CA 1
ATOM 1781 C C . GLY A 1 216 ? -8.747 2.581 1.294 1.00 90.75 216 GLY A C 1
ATOM 1782 O O . GLY A 1 216 ? -9.056 2.596 0.105 1.00 90.75 216 GLY A O 1
ATOM 1783 N N . THR A 1 217 ? -9.580 2.142 2.234 1.00 88.94 217 THR A N 1
ATOM 1784 C CA . THR A 1 217 ? -11.013 1.960 1.979 1.00 88.94 217 THR A CA 1
ATOM 1785 C C . THR A 1 217 ? -11.723 3.316 1.952 1.00 88.94 217 THR A C 1
ATOM 1787 O O . THR A 1 217 ? -11.153 4.349 2.303 1.00 88.94 217 THR A O 1
ATOM 1790 N N . GLU A 1 218 ? -13.002 3.326 1.579 1.00 82.31 218 GLU A N 1
ATOM 1791 C CA . GLU A 1 218 ? -13.827 4.540 1.549 1.00 82.31 218 GLU A CA 1
ATOM 1792 C C . GLU A 1 218 ? -13.914 5.307 2.867 1.00 82.31 218 GLU A C 1
ATOM 1794 O O . GLU A 1 218 ? -13.963 6.534 2.858 1.00 82.31 218 GLU A O 1
ATOM 1799 N N . GLU A 1 219 ? -13.843 4.601 3.986 1.00 85.19 219 GLU A N 1
ATOM 1800 C CA . GLU A 1 219 ? -13.913 5.190 5.322 1.00 85.19 219 GLU A CA 1
ATOM 1801 C C . GLU A 1 219 ? -12.528 5.492 5.919 1.00 85.19 219 GLU A C 1
ATOM 1803 O O . GLU A 1 219 ? -12.417 5.909 7.076 1.00 85.19 219 GLU A O 1
ATOM 1808 N N . ALA A 1 220 ? -11.446 5.252 5.171 1.00 88.94 220 ALA A N 1
ATOM 1809 C CA . ALA A 1 220 ? -10.096 5.438 5.677 1.00 88.94 220 ALA A CA 1
ATOM 1810 C C . ALA A 1 220 ? -9.772 6.931 5.854 1.00 88.94 220 ALA A C 1
ATOM 1812 O O . ALA A 1 220 ? -9.785 7.714 4.911 1.00 88.94 220 ALA A O 1
ATOM 1813 N N . VAL A 1 221 ? -9.441 7.322 7.089 1.00 89.12 221 VAL A N 1
ATOM 1814 C CA . VAL A 1 221 ? -9.179 8.727 7.467 1.00 89.12 221 VAL A CA 1
ATOM 1815 C C . VAL A 1 221 ? -7.688 9.084 7.410 1.00 89.12 221 VAL A C 1
ATOM 1817 O O . VAL A 1 221 ? -7.321 10.248 7.239 1.00 89.12 221 VAL A O 1
ATOM 1820 N N . CYS A 1 222 ? -6.807 8.105 7.613 1.00 92.88 222 CYS A N 1
ATOM 1821 C CA . CYS A 1 222 ? -5.365 8.319 7.647 1.00 92.88 222 CYS A CA 1
ATOM 1822 C C . CYS A 1 222 ? -4.587 7.090 7.190 1.00 92.88 222 CYS A C 1
ATOM 1824 O O . CYS A 1 222 ? -5.085 5.971 7.308 1.00 92.88 222 CYS A O 1
ATOM 1826 N N . CYS A 1 223 ? -3.354 7.319 6.738 1.00 91.75 223 CYS A N 1
ATOM 1827 C CA . CYS A 1 223 ? -2.417 6.265 6.369 1.00 91.75 223 CYS A CA 1
ATOM 1828 C C . CYS A 1 223 ? -1.882 5.496 7.591 1.00 91.75 223 CYS A C 1
ATOM 1830 O O . CYS A 1 223 ? -2.099 5.888 8.742 1.00 91.75 223 CYS A O 1
ATOM 1832 N N . GLU A 1 224 ? -1.141 4.417 7.329 1.00 89.06 224 GLU A N 1
ATOM 1833 C CA . GLU A 1 224 ? -0.613 3.498 8.349 1.00 89.06 224 GLU A CA 1
ATOM 1834 C C . GLU A 1 224 ? 0.654 3.992 9.067 1.00 89.06 224 GLU A C 1
ATOM 1836 O O . GLU A 1 224 ? 1.223 3.285 9.898 1.00 89.06 224 GLU A O 1
ATOM 1841 N N . ARG A 1 225 ? 1.105 5.220 8.795 1.00 88.88 225 ARG A N 1
ATOM 1842 C CA . ARG A 1 225 ? 2.271 5.784 9.485 1.00 88.88 225 ARG A CA 1
ATOM 1843 C C . ARG A 1 225 ? 1.991 5.964 10.965 1.00 88.88 225 ARG A C 1
ATOM 1845 O O . ARG A 1 225 ? 0.939 6.484 11.344 1.00 88.88 225 ARG A O 1
ATOM 1852 N N . GLU A 1 226 ? 2.973 5.610 11.785 1.00 92.62 226 GLU A N 1
ATOM 1853 C CA . GLU A 1 226 ? 2.845 5.622 13.239 1.00 92.62 226 GLU A CA 1
ATOM 1854 C C . GLU A 1 226 ? 2.419 7.001 13.764 1.00 92.62 226 GLU A C 1
ATOM 1856 O O . GLU A 1 226 ? 1.488 7.084 14.571 1.00 92.62 226 GLU A O 1
ATOM 1861 N N . GLU A 1 227 ? 2.990 8.093 13.233 1.00 93.25 227 GLU A N 1
ATOM 1862 C CA . GLU A 1 227 ? 2.594 9.448 13.627 1.00 93.25 227 GLU A CA 1
ATOM 1863 C C . GLU A 1 227 ? 1.121 9.772 13.304 1.00 93.25 227 GLU A C 1
ATOM 1865 O O . GLU A 1 227 ? 0.420 10.389 14.111 1.00 93.25 227 GLU A O 1
ATOM 1870 N N . CYS A 1 228 ? 0.616 9.310 12.157 1.00 92.75 228 CYS A N 1
ATOM 1871 C CA . CYS A 1 228 ? -0.752 9.570 11.706 1.00 92.75 228 CYS A CA 1
ATOM 1872 C C . CYS A 1 228 ? -1.764 8.733 12.498 1.00 92.75 228 CYS A C 1
ATOM 1874 O O . CYS A 1 228 ? -2.812 9.237 12.913 1.00 92.75 228 CYS A O 1
ATOM 1876 N N . LEU A 1 229 ? -1.437 7.465 12.759 1.00 91.44 229 LEU A N 1
ATOM 1877 C CA . LEU A 1 229 ? -2.248 6.574 13.587 1.00 91.44 229 LEU A CA 1
ATOM 1878 C C . LEU A 1 229 ? -2.353 7.088 15.029 1.00 91.44 229 LEU A C 1
ATOM 1880 O O . LEU A 1 229 ? -3.440 7.058 15.620 1.00 91.44 229 LEU A O 1
ATOM 1884 N N . ALA A 1 230 ? -1.249 7.591 15.589 1.00 92.94 230 ALA A N 1
ATOM 1885 C CA . ALA A 1 230 ? -1.220 8.171 16.927 1.00 92.94 230 ALA A CA 1
ATOM 1886 C C . ALA A 1 230 ? -2.131 9.406 17.034 1.00 92.94 230 ALA A C 1
ATOM 1888 O O . ALA A 1 230 ? -2.946 9.489 17.962 1.00 92.94 230 ALA A O 1
ATOM 1889 N N . GLU A 1 231 ? -2.063 10.324 16.066 1.00 91.81 231 GLU A N 1
ATOM 1890 C CA . GLU A 1 231 ? -2.895 11.531 16.069 1.00 91.81 231 GLU A CA 1
ATOM 1891 C C . GLU A 1 231 ? -4.379 11.208 15.826 1.00 91.81 231 GLU A C 1
ATOM 1893 O O . GLU A 1 231 ? -5.253 11.726 16.527 1.00 91.81 231 GLU A O 1
ATOM 1898 N N . ASN A 1 232 ? -4.693 10.255 14.939 1.00 91.00 232 ASN A N 1
ATOM 1899 C CA . ASN A 1 232 ? -6.065 9.769 14.759 1.00 91.00 232 ASN A CA 1
ATOM 1900 C C . ASN A 1 232 ? -6.639 9.189 16.058 1.00 91.00 232 ASN A C 1
ATOM 1902 O O . ASN A 1 232 ? -7.762 9.502 16.463 1.00 91.00 232 ASN A O 1
ATOM 1906 N N . LYS A 1 233 ? -5.853 8.365 16.762 1.00 91.06 233 LYS A N 1
ATOM 1907 C CA . LYS A 1 233 ? -6.243 7.795 18.057 1.00 91.06 233 LYS A CA 1
ATOM 1908 C C . LYS A 1 233 ? -6.474 8.888 19.099 1.00 91.06 233 LYS A C 1
ATOM 1910 O O . LYS A 1 233 ? -7.436 8.807 19.868 1.00 91.06 233 LYS A O 1
ATOM 1915 N N . ARG A 1 234 ? -5.626 9.918 19.126 1.00 91.00 234 ARG A N 1
ATOM 1916 C CA . ARG A 1 234 ? -5.785 11.076 20.012 1.00 91.00 234 ARG A CA 1
ATOM 1917 C C . ARG A 1 234 ? -7.086 11.827 19.723 1.00 91.00 234 ARG A C 1
ATOM 1919 O O . ARG A 1 234 ? -7.844 12.053 20.666 1.00 91.00 234 ARG A O 1
ATOM 1926 N N . LEU A 1 235 ? -7.378 12.147 18.461 1.00 87.44 235 LEU A N 1
ATOM 1927 C CA . LEU A 1 235 ? -8.622 12.819 18.070 1.00 87.44 235 LEU A CA 1
ATOM 1928 C C . LEU A 1 235 ? -9.859 11.988 18.421 1.00 87.44 235 LEU A C 1
ATOM 1930 O O . LEU A 1 235 ? -10.785 12.511 19.038 1.00 87.44 235 LEU A O 1
ATOM 1934 N N . LYS A 1 236 ? -9.859 10.680 18.129 1.00 86.75 236 LYS A N 1
ATOM 1935 C CA . LYS A 1 236 ? -10.957 9.777 18.521 1.00 86.75 236 LYS A CA 1
ATOM 1936 C C . LYS A 1 236 ? -11.191 9.802 20.032 1.00 86.75 236 LYS A C 1
ATOM 1938 O O . LYS A 1 236 ? -12.325 9.938 20.485 1.00 86.75 236 LYS A O 1
ATOM 1943 N N . ASN A 1 237 ? -10.122 9.737 20.825 1.00 87.94 237 ASN A N 1
ATOM 1944 C CA . ASN A 1 237 ? -10.217 9.810 22.282 1.00 87.94 237 ASN A CA 1
ATOM 1945 C C . ASN A 1 237 ? -10.720 11.173 22.773 1.00 87.94 237 ASN A C 1
ATOM 1947 O O . ASN A 1 237 ? -11.480 11.224 23.740 1.00 87.94 237 ASN A O 1
ATOM 1951 N N . GLN A 1 238 ? -10.317 12.270 22.130 1.00 85.62 238 GLN A N 1
ATOM 1952 C CA . GLN A 1 238 ? -10.822 13.603 22.445 1.00 85.62 238 GLN A CA 1
ATOM 1953 C C . GLN A 1 238 ? -12.324 13.703 22.162 1.00 85.62 238 GLN A C 1
ATOM 1955 O O . GLN A 1 238 ? -13.072 14.087 23.058 1.00 85.62 238 GLN A O 1
ATOM 1960 N N . MET A 1 239 ? -12.778 13.254 20.990 1.00 76.31 239 MET A N 1
ATOM 1961 C CA . MET A 1 239 ? -14.201 13.231 20.636 1.00 76.31 239 MET A CA 1
ATOM 1962 C C . MET A 1 239 ? -15.022 12.378 21.610 1.00 76.31 239 MET A C 1
ATOM 1964 O O . MET A 1 239 ? -16.109 12.779 22.017 1.00 76.31 239 MET A O 1
ATOM 1968 N N . ILE A 1 240 ? -14.501 11.223 22.041 1.00 78.12 240 ILE A N 1
ATOM 1969 C CA . ILE A 1 240 ? -15.152 10.387 23.064 1.00 78.12 240 ILE A CA 1
ATOM 1970 C C . ILE A 1 240 ? -15.269 11.145 24.394 1.00 78.12 240 ILE A C 1
ATOM 1972 O O . ILE A 1 240 ? -16.315 11.096 25.041 1.00 78.12 240 ILE A O 1
ATOM 1976 N N . ARG A 1 241 ? -14.213 11.851 24.818 1.00 81.25 241 ARG A N 1
ATOM 1977 C CA . ARG A 1 241 ? -14.223 12.640 26.061 1.00 81.25 241 ARG A CA 1
ATOM 1978 C C . ARG A 1 241 ? -15.203 13.805 25.989 1.00 81.25 241 ARG A C 1
ATOM 1980 O O . ARG A 1 241 ? -15.909 14.042 26.961 1.00 81.25 241 ARG A O 1
ATOM 1987 N N . GLU A 1 242 ? -15.257 14.513 24.868 1.00 78.31 242 GLU A N 1
ATOM 1988 C CA . GLU A 1 242 ? -16.198 15.616 24.651 1.00 78.31 242 GLU A CA 1
ATOM 1989 C C . GLU A 1 242 ? -17.646 15.118 24.611 1.00 78.31 242 GLU A C 1
ATOM 1991 O O . GLU A 1 242 ? -18.485 15.660 25.326 1.00 78.31 242 GLU A O 1
ATOM 1996 N N . LYS A 1 243 ? -17.927 14.014 23.901 1.00 74.62 243 LYS A N 1
ATOM 1997 C CA . LYS A 1 243 ? -19.247 13.360 23.938 1.00 74.62 243 LYS A CA 1
ATOM 1998 C C . LYS A 1 243 ? -19.661 12.971 25.356 1.00 74.62 243 LYS A C 1
ATOM 2000 O O . LYS A 1 243 ? -20.803 13.193 25.735 1.00 74.62 243 LYS A O 1
ATOM 2005 N N . ARG A 1 244 ? -18.741 12.427 26.160 1.00 71.44 244 ARG A N 1
ATOM 2006 C CA . ARG A 1 244 ? -19.016 12.115 27.573 1.00 71.44 244 ARG A CA 1
ATOM 2007 C C . ARG A 1 244 ? -19.284 13.366 28.408 1.00 71.44 244 ARG A C 1
ATOM 2009 O O . ARG A 1 244 ? -20.197 13.342 29.223 1.00 71.44 244 ARG A O 1
ATOM 2016 N N . LYS A 1 245 ? -18.520 14.448 28.216 1.00 75.00 245 LYS A N 1
ATOM 2017 C CA . LYS A 1 245 ? -18.729 15.717 28.938 1.00 75.00 245 LYS A CA 1
ATOM 2018 C C . LYS A 1 245 ? -20.095 16.338 28.653 1.00 75.00 245 LYS A C 1
ATOM 2020 O O . LYS A 1 245 ? -20.675 16.920 29.557 1.00 75.00 245 LYS A O 1
ATOM 2025 N N . ASN A 1 246 ? -20.581 16.197 27.424 1.00 74.19 246 ASN A N 1
ATOM 2026 C CA . ASN A 1 246 ? -21.819 16.826 26.968 1.00 74.19 246 ASN A CA 1
ATOM 2027 C C . ASN A 1 246 ? -23.046 15.901 27.060 1.00 74.19 246 ASN A C 1
ATOM 2029 O O . ASN A 1 246 ? -24.112 16.273 26.587 1.00 74.19 246 ASN A O 1
ATOM 2033 N N . SER A 1 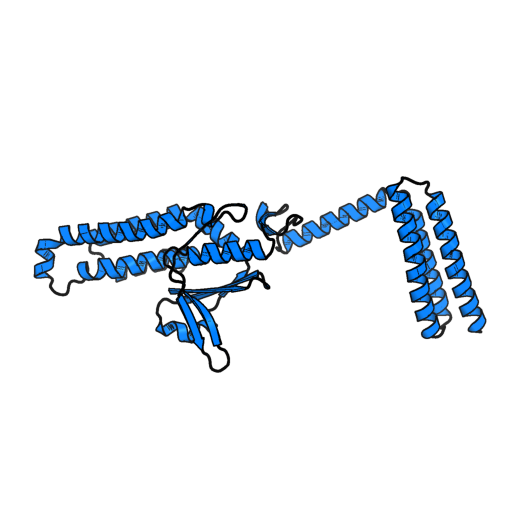247 ? -22.900 14.690 27.604 1.00 77.75 247 SER A N 1
ATOM 2034 C CA . SER A 1 247 ? -24.002 13.737 27.751 1.00 77.75 247 SER A CA 1
ATOM 2035 C C . SER A 1 247 ? -24.632 13.868 29.134 1.00 77.75 247 SER A C 1
ATOM 2037 O O . SER A 1 247 ? -23.969 13.629 30.148 1.00 77.75 247 SER A O 1
ATOM 2039 N N . ASP A 1 248 ? -25.931 14.162 29.159 1.00 80.81 248 ASP A N 1
ATOM 2040 C CA . ASP A 1 248 ? -26.733 14.287 30.384 1.00 80.81 248 ASP A CA 1
ATOM 2041 C C . ASP A 1 248 ? -26.806 12.971 31.183 1.00 80.81 248 ASP A C 1
ATOM 2043 O O . ASP A 1 248 ? -27.035 12.971 32.391 1.00 80.81 248 ASP A O 1
ATOM 2047 N N . TYR A 1 249 ? -26.526 11.841 30.527 1.00 83.31 249 TYR A N 1
ATOM 2048 C CA . TYR A 1 249 ? -26.592 10.493 31.098 1.00 83.31 249 TYR A CA 1
ATOM 2049 C C . TYR A 1 249 ? -25.266 9.997 31.693 1.00 83.31 249 TYR A C 1
ATOM 2051 O O . TYR A 1 249 ? -25.222 8.944 32.332 1.00 83.31 249 TYR A O 1
ATOM 2059 N N . THR A 1 250 ? -24.155 10.715 31.474 1.00 84.38 250 THR A N 1
ATOM 2060 C CA . THR A 1 250 ? -22.809 10.236 31.847 1.00 84.38 250 THR A CA 1
ATOM 2061 C C . THR A 1 250 ? -22.681 9.989 33.347 1.00 84.38 250 THR A C 1
ATOM 2063 O O . THR A 1 250 ? -22.107 8.981 33.757 1.00 84.38 250 THR A O 1
ATOM 2066 N N . ARG A 1 251 ? -23.256 10.874 34.170 1.00 85.50 251 ARG A N 1
ATOM 2067 C CA . ARG A 1 251 ? -23.203 10.758 35.632 1.00 85.50 251 ARG A CA 1
ATOM 2068 C C . ARG A 1 251 ? -23.834 9.455 36.125 1.00 85.50 251 ARG A C 1
ATOM 2070 O O . ARG A 1 251 ? -23.248 8.774 36.963 1.00 85.50 251 ARG A O 1
ATOM 2077 N N . ASP A 1 252 ? -24.997 9.098 35.595 1.00 87.38 252 ASP A N 1
ATOM 2078 C CA . ASP A 1 252 ? -25.742 7.925 36.056 1.00 87.38 252 ASP A CA 1
ATOM 2079 C C . ASP A 1 252 ? -25.069 6.629 35.581 1.00 87.38 252 ASP A C 1
ATOM 2081 O O . ASP A 1 252 ? -24.953 5.669 36.343 1.00 87.38 252 ASP A O 1
ATOM 2085 N N . MET A 1 253 ? -24.480 6.639 34.381 1.00 90.06 253 MET A N 1
ATOM 2086 C CA . MET A 1 253 ? -23.650 5.532 33.891 1.00 90.06 253 MET A CA 1
ATOM 2087 C C . MET A 1 253 ? -22.371 5.317 34.711 1.00 90.06 253 MET A C 1
ATOM 2089 O O . MET A 1 253 ? -21.973 4.169 34.958 1.00 90.06 253 MET A O 1
ATOM 2093 N N . ASP A 1 254 ? -21.717 6.398 35.139 1.00 89.31 254 ASP A N 1
ATOM 2094 C CA . ASP A 1 254 ? -20.541 6.328 36.008 1.00 89.31 254 ASP A CA 1
ATOM 2095 C C . ASP A 1 254 ? -20.920 5.787 37.398 1.00 89.31 254 ASP A C 1
ATOM 2097 O O . ASP A 1 254 ? -20.234 4.900 37.922 1.00 89.31 254 ASP A O 1
ATOM 2101 N N . ASN A 1 255 ? -22.052 6.238 37.952 1.00 91.44 255 ASN A N 1
ATOM 2102 C CA . ASN A 1 255 ? -22.598 5.748 39.221 1.00 91.44 255 ASN A CA 1
ATOM 2103 C C . ASN A 1 255 ? -22.915 4.249 39.165 1.00 91.44 255 ASN A C 1
ATOM 2105 O O . ASN A 1 255 ? -22.425 3.496 40.010 1.00 91.44 255 ASN A O 1
ATOM 2109 N N . TYR A 1 256 ? -23.628 3.795 38.131 1.00 94.31 256 TYR A N 1
ATOM 2110 C CA . TYR A 1 256 ? -23.928 2.378 37.921 1.00 94.31 256 TYR A CA 1
ATOM 2111 C C . TYR A 1 256 ? -22.647 1.538 37.824 1.00 94.31 256 TYR A C 1
ATOM 2113 O O . TYR A 1 256 ? -22.481 0.510 38.488 1.00 94.31 256 TYR A O 1
ATOM 2121 N N . THR A 1 257 ? -21.665 2.000 37.044 1.00 92.88 257 THR A N 1
ATOM 2122 C CA . THR A 1 257 ? -20.386 1.291 36.893 1.00 92.88 257 THR A CA 1
ATOM 2123 C C . THR A 1 257 ? -19.640 1.175 38.228 1.00 92.88 257 THR A C 1
ATOM 2125 O O . THR A 1 257 ? -19.071 0.117 38.536 1.00 92.88 257 THR A O 1
ATOM 2128 N N . ALA A 1 258 ? -19.652 2.235 39.041 1.00 94.88 258 ALA A N 1
ATOM 2129 C CA . ALA A 1 258 ? -19.077 2.231 40.382 1.00 94.88 258 ALA A CA 1
ATOM 2130 C C . ALA A 1 258 ? -19.833 1.281 41.326 1.00 94.88 258 ALA A C 1
ATOM 2132 O O . ALA A 1 258 ? -19.197 0.492 42.034 1.00 94.88 258 ALA A O 1
ATOM 2133 N N . TYR A 1 259 ? -21.166 1.292 41.290 1.00 95.62 259 TYR A N 1
ATOM 2134 C CA . TYR A 1 259 ? -22.017 0.406 42.078 1.00 95.62 259 TYR A CA 1
ATOM 2135 C C . TYR A 1 259 ? -21.692 -1.070 41.822 1.00 95.62 259 TYR A C 1
ATOM 2137 O O . TYR A 1 259 ? -21.338 -1.806 42.748 1.00 95.62 259 TYR A O 1
ATOM 2145 N N . VAL A 1 260 ? -21.699 -1.494 40.556 1.00 94.94 260 VAL A N 1
ATOM 2146 C CA . VAL A 1 260 ? -21.394 -2.878 40.158 1.00 94.94 260 VAL A CA 1
ATOM 2147 C C . VAL A 1 260 ? -19.988 -3.294 40.599 1.00 94.94 260 VAL A C 1
ATOM 2149 O O . VAL A 1 260 ? -19.774 -4.415 41.074 1.00 94.94 260 VAL A O 1
ATOM 2152 N N . ARG A 1 261 ? -19.004 -2.391 40.476 1.00 94.50 261 ARG A N 1
ATOM 2153 C CA . ARG A 1 261 ? -17.623 -2.646 40.916 1.00 94.50 261 ARG A CA 1
ATOM 2154 C C . ARG A 1 261 ? -17.546 -2.876 42.423 1.00 94.50 261 ARG A C 1
ATOM 2156 O O . ARG A 1 261 ? -16.825 -3.777 42.856 1.00 94.50 261 ARG A O 1
ATOM 2163 N N . ASN A 1 262 ? -18.293 -2.098 43.199 1.00 95.12 262 ASN A N 1
ATOM 2164 C CA . ASN A 1 262 ? -18.359 -2.242 44.648 1.00 95.12 262 ASN A CA 1
ATOM 2165 C C . ASN A 1 262 ? -19.032 -3.562 45.049 1.00 95.12 262 ASN A C 1
ATOM 2167 O O . ASN A 1 262 ? -18.491 -4.274 45.889 1.00 95.12 262 ASN A O 1
ATOM 2171 N N . LYS A 1 263 ? -20.115 -3.979 44.380 1.00 94.56 263 LYS A N 1
ATOM 2172 C CA . LYS A 1 263 ? -20.742 -5.290 44.643 1.00 94.56 263 LYS A CA 1
ATOM 2173 C C . LYS A 1 263 ? -19.818 -6.468 44.337 1.00 94.56 263 LYS A C 1
ATOM 2175 O O . LYS A 1 263 ? -19.726 -7.391 45.143 1.00 94.56 263 LYS A O 1
ATOM 2180 N N . LYS A 1 264 ? -19.039 -6.399 43.251 1.00 95.00 264 LYS A N 1
ATOM 2181 C CA . LYS A 1 264 ? -17.992 -7.400 42.977 1.00 95.00 264 LYS A CA 1
ATOM 2182 C C . LYS A 1 264 ? -16.918 -7.422 44.070 1.00 95.00 264 LYS A C 1
ATOM 2184 O O . LYS A 1 264 ? -16.408 -8.484 44.422 1.00 95.00 264 LYS A O 1
ATOM 2189 N N . LYS A 1 265 ? -16.536 -6.249 44.585 1.00 95.12 265 LYS A N 1
ATOM 2190 C CA . LYS A 1 265 ? -15.547 -6.125 45.664 1.00 95.12 265 LYS A CA 1
ATOM 2191 C C . LYS A 1 265 ? -16.046 -6.787 46.951 1.00 95.12 265 LYS A C 1
ATOM 2193 O O . LYS A 1 265 ? -15.265 -7.505 47.565 1.00 95.12 265 LYS A O 1
ATOM 2198 N N . ASP A 1 266 ? -17.315 -6.609 47.312 1.00 94.12 266 ASP A N 1
ATOM 2199 C CA . ASP A 1 266 ? -17.919 -7.265 48.480 1.00 94.12 266 ASP A CA 1
ATOM 2200 C C . ASP A 1 266 ? -17.806 -8.794 48.401 1.00 94.12 266 ASP A C 1
ATOM 2202 O O . ASP A 1 266 ? -17.350 -9.428 49.351 1.00 94.12 266 ASP A O 1
ATOM 2206 N N . LEU A 1 267 ? -18.155 -9.380 47.250 1.00 93.62 267 LEU A N 1
ATOM 2207 C CA . LEU A 1 267 ? -18.065 -10.828 47.022 1.00 93.62 267 LEU A CA 1
ATOM 2208 C C . LEU A 1 267 ? -16.622 -11.341 47.133 1.00 93.62 267 LEU A C 1
ATOM 2210 O O . LEU A 1 267 ? -16.370 -12.367 47.764 1.00 93.62 267 LEU A O 1
ATOM 2214 N N . ARG A 1 268 ? -15.652 -10.585 46.598 1.00 93.50 268 ARG A N 1
ATOM 2215 C CA . ARG A 1 268 ? -14.221 -10.903 46.750 1.00 93.50 268 ARG A CA 1
ATOM 2216 C C . ARG A 1 268 ? -13.767 -10.867 48.207 1.00 93.50 268 ARG A C 1
ATOM 2218 O O . ARG A 1 268 ? -13.012 -11.742 48.617 1.00 93.50 268 ARG A O 1
ATOM 2225 N N . ILE A 1 269 ? -14.198 -9.866 48.977 1.00 94.88 269 ILE A N 1
ATOM 2226 C CA . ILE A 1 269 ? -13.853 -9.740 50.404 1.00 94.88 269 ILE A CA 1
ATOM 2227 C C . ILE A 1 269 ? -14.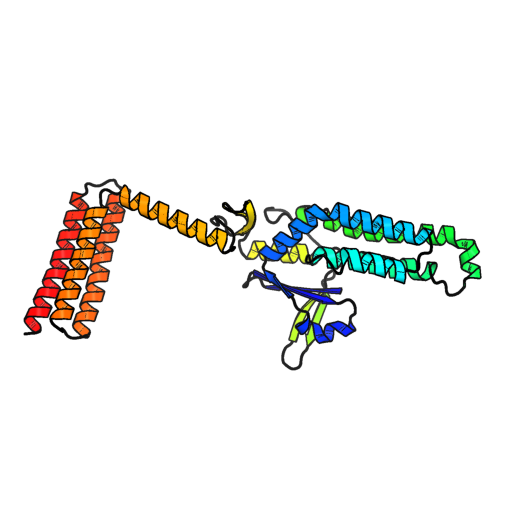428 -10.916 51.195 1.00 94.88 269 ILE A C 1
ATOM 2229 O O . ILE A 1 269 ? -13.738 -11.473 52.046 1.00 94.88 269 ILE A O 1
ATOM 2233 N N . ALA A 1 270 ? -15.655 -11.325 50.878 1.00 92.94 270 ALA A N 1
ATOM 2234 C CA . ALA A 1 270 ? -16.305 -12.475 51.493 1.00 92.94 270 ALA A CA 1
ATOM 2235 C C . ALA A 1 270 ? -15.729 -13.831 51.055 1.00 92.94 270 ALA A C 1
ATOM 2237 O O . ALA A 1 270 ? -16.124 -14.853 51.608 1.00 92.94 270 ALA A O 1
ATOM 2238 N N . LYS A 1 271 ? -14.791 -13.851 50.094 1.00 93.56 271 LYS A N 1
ATOM 2239 C CA . LYS A 1 271 ? -14.151 -15.065 49.567 1.00 93.56 271 LYS A CA 1
ATOM 2240 C C . LYS A 1 271 ? -15.166 -16.119 49.107 1.00 93.56 271 LYS A C 1
ATOM 2242 O O . LYS A 1 271 ? -14.984 -17.304 49.375 1.00 93.56 271 LYS A O 1
ATOM 2247 N N . VAL A 1 272 ? -16.228 -15.684 48.423 1.00 92.38 272 VAL A N 1
ATOM 2248 C CA . VAL A 1 272 ? -17.189 -16.609 47.799 1.00 92.38 272 VAL A CA 1
ATOM 2249 C C . VAL A 1 272 ? -16.478 -17.524 46.795 1.00 92.38 272 VAL A C 1
ATOM 2251 O O . VAL A 1 272 ? -15.393 -17.197 46.300 1.00 92.38 272 VAL A O 1
ATOM 2254 N N . SER A 1 273 ? -17.079 -18.675 46.494 1.00 93.25 273 SER A N 1
ATOM 2255 C CA . SER A 1 273 ? -16.469 -19.654 45.593 1.00 93.25 273 SER A CA 1
ATOM 2256 C C . SER A 1 273 ? -16.201 -19.069 44.191 1.00 93.25 273 SER A C 1
ATOM 2258 O O . SER A 1 273 ? -16.916 -18.164 43.746 1.00 93.25 273 SER A O 1
ATOM 2260 N N . PRO A 1 274 ? -15.201 -19.593 43.454 1.00 93.19 274 PRO A N 1
ATOM 2261 C CA . PRO A 1 274 ? -14.938 -19.176 42.075 1.00 93.19 274 PRO A CA 1
ATOM 2262 C C . PRO A 1 274 ? -16.169 -19.290 41.165 1.00 93.19 274 PRO A C 1
ATOM 2264 O O . PRO A 1 274 ? -16.425 -18.391 40.376 1.00 93.19 274 PRO A O 1
ATOM 2267 N N . TYR A 1 275 ? -16.983 -20.331 41.355 1.00 94.56 275 TYR A N 1
ATOM 2268 C CA . TYR A 1 275 ? -18.228 -20.531 40.612 1.00 94.56 275 TYR A CA 1
ATOM 2269 C C . TYR A 1 275 ? -19.217 -19.362 40.789 1.00 94.56 275 TYR A C 1
ATOM 2271 O O . TYR A 1 275 ? -19.739 -18.833 39.813 1.00 94.56 275 TYR A O 1
ATOM 2279 N N . VAL A 1 276 ? -19.414 -18.887 42.024 1.00 93.19 276 VAL A N 1
ATOM 2280 C CA . VAL A 1 276 ? -20.290 -17.734 42.314 1.00 93.19 276 VAL A CA 1
ATOM 2281 C C . VAL A 1 276 ? -19.722 -16.434 41.730 1.00 93.19 276 VAL A C 1
ATOM 2283 O O . VAL A 1 276 ? -20.472 -15.548 41.318 1.00 93.19 276 VAL A O 1
ATOM 2286 N N . MET A 1 277 ? -18.392 -16.302 41.672 1.00 94.62 277 MET A N 1
ATOM 2287 C CA . MET A 1 277 ? -17.744 -15.163 41.013 1.00 94.62 277 MET A CA 1
ATOM 2288 C C . MET A 1 277 ? -17.979 -15.158 39.499 1.00 94.62 277 MET A C 1
ATOM 2290 O O . MET A 1 277 ? -18.215 -14.083 38.942 1.00 94.62 277 MET A O 1
ATOM 2294 N N . ASP A 1 278 ? -17.941 -16.325 38.857 1.00 95.81 278 ASP A N 1
ATOM 2295 C CA . ASP A 1 278 ? -18.213 -16.468 37.426 1.00 95.81 278 ASP A CA 1
ATOM 2296 C C . ASP A 1 278 ? -19.687 -16.159 37.115 1.00 95.81 278 ASP A C 1
ATOM 2298 O O . ASP A 1 278 ? -19.973 -15.353 36.226 1.00 95.81 278 ASP A O 1
ATOM 2302 N N . GLU A 1 279 ? -20.623 -16.682 37.918 1.00 96.00 279 GLU A N 1
ATOM 2303 C CA . GLU A 1 279 ? -22.052 -16.348 37.805 1.00 96.00 279 GLU A CA 1
ATOM 2304 C C . GLU A 1 279 ? -22.309 -14.842 37.960 1.00 96.00 279 GLU A C 1
ATOM 2306 O O . GLU A 1 279 ? -23.093 -14.257 37.205 1.00 96.00 279 GLU A O 1
ATOM 2311 N N . PHE A 1 280 ? -21.618 -14.181 38.896 1.00 95.75 280 PHE A N 1
ATOM 2312 C CA . PHE A 1 280 ? -21.711 -12.730 39.052 1.00 95.75 280 PHE A CA 1
ATOM 2313 C C . PHE A 1 280 ? -21.178 -11.983 37.824 1.00 95.75 280 PHE A C 1
ATOM 2315 O O . PHE A 1 280 ? -21.751 -10.968 37.418 1.00 95.75 280 PHE A O 1
ATOM 2322 N N . ASP A 1 281 ? -20.074 -12.443 37.234 1.00 95.50 281 ASP A N 1
ATOM 2323 C CA . ASP A 1 281 ? -19.497 -11.808 36.051 1.00 95.50 281 ASP A CA 1
ATOM 2324 C C . ASP A 1 281 ? -20.407 -11.937 34.825 1.00 95.50 281 ASP A C 1
ATOM 2326 O O . ASP A 1 281 ? -20.540 -10.974 34.059 1.00 95.50 281 ASP A O 1
ATOM 2330 N N . ASP A 1 282 ? -21.104 -13.061 34.678 1.00 96.19 282 ASP A N 1
ATOM 2331 C CA . ASP A 1 282 ? -22.109 -13.239 33.634 1.00 96.19 282 ASP A CA 1
ATOM 2332 C C . ASP A 1 282 ? -23.379 -12.422 33.891 1.00 96.19 282 ASP A C 1
ATOM 2334 O O . ASP A 1 282 ? -23.892 -11.778 32.969 1.00 96.19 282 ASP A O 1
ATOM 2338 N N . LEU A 1 283 ? -23.852 -12.357 35.140 1.00 95.75 283 LEU A N 1
ATOM 2339 C CA . LEU A 1 283 ? -24.970 -11.491 35.520 1.00 95.75 283 LEU A CA 1
ATOM 2340 C C . LEU A 1 283 ? -24.656 -10.022 35.221 1.00 95.75 283 LEU A C 1
ATOM 2342 O O . LEU A 1 283 ? -25.448 -9.326 34.587 1.00 95.75 283 LEU A O 1
ATOM 2346 N N . LYS A 1 284 ? -23.462 -9.562 35.608 1.00 94.62 284 LYS A N 1
ATOM 2347 C CA . LYS A 1 284 ? -22.990 -8.205 35.331 1.00 94.62 284 LYS A CA 1
ATOM 2348 C C . LYS A 1 284 ? -23.033 -7.886 33.837 1.00 94.62 284 LYS A C 1
ATOM 2350 O O . LYS A 1 284 ? -23.438 -6.782 33.477 1.00 94.62 284 LYS A O 1
ATOM 2355 N N . LYS A 1 285 ? -22.589 -8.803 32.968 1.00 95.12 285 LYS A N 1
ATOM 2356 C CA . LYS A 1 285 ? -22.630 -8.594 31.509 1.00 95.12 285 LYS A CA 1
ATOM 2357 C C . LYS A 1 285 ? -24.068 -8.438 31.017 1.00 95.12 285 LYS A C 1
ATOM 2359 O O . LYS A 1 285 ? -24.339 -7.505 30.266 1.00 95.1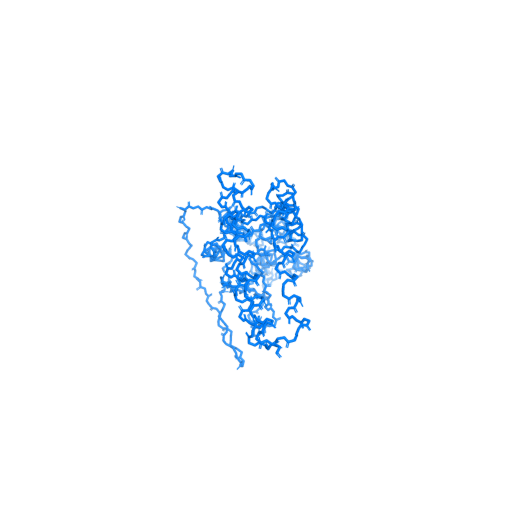2 285 LYS A O 1
ATOM 2364 N N . LYS A 1 286 ? -24.985 -9.297 31.479 1.00 95.88 286 LYS A N 1
ATOM 2365 C CA . LYS A 1 286 ? -26.412 -9.235 31.118 1.00 95.88 286 LYS A CA 1
ATOM 2366 C C . LYS A 1 286 ? -27.040 -7.907 31.540 1.00 95.88 286 LYS A C 1
ATOM 2368 O O . LYS A 1 286 ? -27.569 -7.192 30.696 1.00 95.88 286 LYS A O 1
ATOM 2373 N N . CYS A 1 287 ? -26.894 -7.528 32.809 1.00 95.19 287 CYS A N 1
ATOM 2374 C CA . CYS A 1 287 ? -27.423 -6.268 33.331 1.00 95.19 287 CYS A CA 1
ATOM 2375 C C . CYS A 1 287 ? -26.800 -5.047 32.634 1.00 95.19 287 CYS A C 1
ATOM 2377 O O . CYS A 1 287 ? -27.498 -4.091 32.314 1.00 95.19 287 CYS A O 1
ATOM 2379 N N . LYS A 1 288 ? -25.491 -5.070 32.337 1.00 94.62 288 LYS A N 1
ATOM 2380 C CA . LYS A 1 288 ? -24.830 -3.996 31.576 1.00 94.62 288 LYS A CA 1
ATOM 2381 C C . LYS A 1 288 ? -25.402 -3.852 30.166 1.00 94.62 288 LYS A C 1
ATOM 2383 O O . LYS A 1 288 ? -25.603 -2.726 29.735 1.00 94.62 288 LYS A O 1
ATOM 2388 N N . SER A 1 289 ? -25.702 -4.961 29.489 1.00 95.31 289 SER A N 1
ATOM 2389 C CA . SER A 1 289 ? -26.319 -4.932 28.160 1.00 95.31 289 SER A CA 1
ATOM 2390 C C . SER A 1 289 ? -27.692 -4.263 28.175 1.00 95.31 289 SER A C 1
ATOM 2392 O O . SER A 1 289 ? -27.985 -3.489 27.272 1.00 95.31 289 SER A O 1
ATOM 2394 N N . VAL A 1 290 ? -28.521 -4.531 29.191 1.00 95.69 290 VAL A N 1
ATOM 2395 C CA . VAL A 1 290 ? -29.843 -3.894 29.333 1.00 95.69 290 VAL A CA 1
ATOM 2396 C C . VAL A 1 290 ? -29.697 -2.381 29.504 1.00 95.69 290 VAL A C 1
ATOM 2398 O O . VAL A 1 290 ? -30.328 -1.615 28.779 1.00 95.69 290 VAL A O 1
ATOM 2401 N N . VAL A 1 291 ? -28.808 -1.948 30.405 1.00 94.88 291 VAL A N 1
ATOM 2402 C CA . VAL A 1 291 ? -28.539 -0.518 30.631 1.00 94.88 291 VAL A CA 1
ATOM 2403 C C . VAL A 1 291 ? -27.970 0.156 29.376 1.00 94.88 291 VAL A C 1
ATOM 2405 O O . VAL A 1 291 ? -28.359 1.275 29.065 1.00 94.88 291 VAL A O 1
ATOM 2408 N N . ASP A 1 292 ? -27.091 -0.513 28.624 1.00 93.38 292 ASP A N 1
ATOM 2409 C CA . ASP A 1 292 ? -26.505 0.041 27.395 1.00 93.38 292 ASP A CA 1
ATOM 2410 C C . ASP A 1 292 ? -27.519 0.193 26.261 1.00 93.38 292 ASP A C 1
ATOM 2412 O O . ASP A 1 292 ? -27.484 1.197 25.550 1.00 93.38 292 ASP A O 1
ATOM 2416 N N . ILE A 1 293 ? -28.438 -0.766 26.113 1.00 94.06 293 ILE A N 1
ATOM 2417 C CA . ILE A 1 293 ? -29.549 -0.662 25.158 1.00 94.06 293 ILE A CA 1
ATOM 2418 C C . ILE A 1 293 ? -30.429 0.534 25.524 1.00 94.06 293 ILE A C 1
ATOM 2420 O O . ILE A 1 293 ? -30.733 1.352 24.657 1.00 94.06 293 ILE A O 1
ATOM 2424 N N . LYS A 1 294 ? -30.779 0.686 26.809 1.00 93.56 294 LYS A N 1
ATOM 2425 C CA . LYS A 1 294 ? -31.589 1.825 27.253 1.00 93.56 294 LYS A CA 1
ATOM 2426 C C . LYS A 1 294 ? -30.866 3.157 27.072 1.00 93.56 294 LYS A C 1
ATOM 2428 O O . LYS A 1 294 ? -31.477 4.129 26.648 1.00 93.56 294 LYS A O 1
ATOM 2433 N N . LEU A 1 295 ? -29.565 3.213 27.353 1.00 91.00 295 LEU A N 1
ATOM 2434 C CA . LEU A 1 295 ? -28.757 4.408 27.117 1.00 91.00 295 LEU A CA 1
ATOM 2435 C C . LEU A 1 295 ? -28.770 4.803 25.636 1.00 91.00 295 LEU A C 1
ATOM 2437 O O . LEU A 1 295 ? -28.910 5.985 25.333 1.00 91.00 295 LEU A O 1
ATOM 2441 N N . ALA A 1 296 ? -28.627 3.833 24.728 1.00 89.56 296 ALA A N 1
ATOM 2442 C CA . ALA A 1 296 ? -28.691 4.090 23.293 1.00 89.56 296 ALA A CA 1
ATOM 2443 C C . ALA A 1 296 ? -30.054 4.674 22.891 1.00 89.56 296 ALA A C 1
ATOM 2445 O O . ALA A 1 296 ? -30.085 5.703 22.223 1.00 89.56 296 ALA A O 1
ATOM 2446 N N . GLU A 1 297 ? -31.152 4.090 23.382 1.00 88.56 297 GLU A N 1
ATOM 2447 C CA . GLU A 1 297 ? -32.515 4.596 23.167 1.00 88.56 297 GLU A CA 1
ATOM 2448 C C . GLU A 1 297 ? -32.682 6.030 23.703 1.00 88.56 297 GLU A C 1
ATOM 2450 O O . GLU A 1 297 ? -33.152 6.916 22.991 1.00 88.56 297 GLU A O 1
ATOM 2455 N N . CYS A 1 298 ? -32.250 6.297 24.940 1.00 86.44 298 CYS A N 1
ATOM 2456 C CA . CYS A 1 298 ? -32.363 7.628 25.532 1.00 86.44 298 CYS A CA 1
ATOM 2457 C C . CYS A 1 298 ? -31.593 8.686 24.732 1.00 86.44 298 CYS A C 1
ATOM 2459 O O . CYS A 1 298 ? -32.111 9.779 24.520 1.00 86.44 298 CYS A O 1
ATOM 2461 N N . VAL A 1 299 ? -30.387 8.356 24.260 1.00 85.38 299 VAL A N 1
ATOM 2462 C CA . VAL A 1 299 ? -29.567 9.258 23.437 1.00 85.38 299 VAL A CA 1
ATOM 2463 C C . VAL A 1 299 ? -30.177 9.474 22.050 1.00 85.38 299 VAL A C 1
ATOM 2465 O O . VAL A 1 299 ? -30.130 10.593 21.546 1.00 85.38 299 VAL A O 1
ATOM 2468 N N . GLU A 1 300 ? -30.742 8.435 21.434 1.00 85.62 300 GLU A N 1
ATOM 2469 C CA . GLU A 1 300 ? -31.358 8.512 20.104 1.00 85.62 300 GLU A CA 1
ATOM 2470 C C . GLU A 1 300 ? -32.627 9.373 20.103 1.00 85.62 300 GLU A C 1
ATOM 2472 O O . GLU A 1 300 ? -32.799 10.220 19.226 1.00 85.62 300 GLU A O 1
ATOM 2477 N N . PHE A 1 301 ? -33.488 9.201 21.109 1.00 85.88 301 PHE A N 1
ATOM 2478 C CA . PHE A 1 301 ? -34.790 9.871 21.177 1.00 85.88 301 PHE A CA 1
ATOM 2479 C C . PHE A 1 301 ? -34.823 11.087 22.114 1.00 85.88 301 PHE A C 1
ATOM 2481 O O . PHE A 1 301 ? -35.874 11.708 22.270 1.00 85.88 301 PHE A O 1
ATOM 2488 N N . GLY A 1 302 ? -33.699 11.444 22.743 1.00 80.25 302 GLY A N 1
ATOM 2489 C CA . GLY A 1 302 ? -33.612 12.571 23.678 1.00 80.25 302 GLY A CA 1
ATOM 2490 C C . GLY A 1 302 ? -34.494 12.398 24.919 1.00 80.25 302 GLY A C 1
ATOM 2491 O O . GLY A 1 302 ? -35.123 13.355 25.372 1.00 80.25 302 GLY A O 1
ATOM 2492 N N . LEU A 1 303 ? -34.593 11.173 25.444 1.00 85.31 303 LEU A N 1
ATOM 2493 C CA . LEU A 1 303 ? -35.487 10.855 26.563 1.00 85.31 303 LEU A CA 1
ATOM 2494 C C . LEU A 1 303 ? -34.997 11.467 27.885 1.00 85.31 303 LEU A C 1
ATOM 2496 O O . LEU A 1 303 ? -33.797 11.645 28.080 1.00 85.31 303 LEU A O 1
ATOM 2500 N N . PRO A 1 304 ? -35.876 11.747 28.858 1.00 85.12 304 PRO A N 1
ATOM 2501 C CA . PRO A 1 304 ? -35.447 12.260 30.155 1.00 85.12 304 PRO A CA 1
ATOM 2502 C C . PRO A 1 304 ? -34.429 11.341 30.845 1.00 85.12 304 PRO A C 1
ATOM 2504 O O . PRO A 1 304 ? -34.563 10.120 30.823 1.00 85.12 304 PRO A O 1
ATOM 2507 N N . VAL A 1 305 ? -33.451 11.925 31.546 1.00 84.69 305 VAL A N 1
ATOM 2508 C CA . VAL A 1 305 ? -32.442 11.179 32.331 1.00 84.69 305 VAL A CA 1
ATOM 2509 C C . VAL A 1 305 ? -33.086 10.192 33.321 1.00 84.69 305 VAL A C 1
ATOM 2511 O O . VAL A 1 305 ? -32.559 9.104 33.543 1.00 84.69 305 VAL A O 1
ATOM 2514 N N . ALA A 1 306 ? -34.272 10.525 33.842 1.00 87.50 306 ALA A N 1
ATOM 2515 C CA . ALA A 1 306 ? -35.052 9.672 34.738 1.00 87.50 306 ALA A CA 1
ATOM 2516 C C . ALA A 1 306 ? -35.399 8.288 34.147 1.00 87.50 306 ALA A C 1
ATOM 2518 O O . ALA A 1 306 ? -35.448 7.313 34.891 1.00 87.50 306 ALA A O 1
ATOM 2519 N N . GLU A 1 307 ? -35.585 8.177 32.828 1.00 87.12 307 GLU A N 1
ATOM 2520 C CA . GLU A 1 307 ? -35.885 6.903 32.151 1.00 87.12 307 GLU A CA 1
ATOM 2521 C C . GLU A 1 307 ? -34.700 5.930 32.218 1.00 87.12 307 GLU A C 1
ATOM 2523 O O . GLU A 1 307 ? -34.856 4.726 32.455 1.00 87.12 307 GLU A O 1
ATOM 2528 N N . LEU A 1 308 ? -33.483 6.460 32.044 1.00 90.62 308 LEU A N 1
ATOM 2529 C CA . LEU A 1 308 ? -32.267 5.674 32.213 1.00 90.62 308 LEU A CA 1
ATOM 2530 C C . LEU A 1 308 ? -32.041 5.336 33.689 1.00 90.62 308 LEU A C 1
ATOM 2532 O O . LEU A 1 308 ? -31.701 4.195 33.997 1.00 90.62 308 LEU A O 1
ATOM 2536 N N . ALA A 1 309 ? -32.253 6.301 34.588 1.00 90.62 309 ALA A N 1
ATOM 2537 C CA . ALA A 1 309 ? -32.097 6.102 36.026 1.00 90.62 309 ALA A CA 1
ATOM 2538 C C . ALA A 1 309 ? -33.005 4.977 36.548 1.00 90.62 309 ALA A C 1
ATOM 2540 O O . ALA A 1 309 ? -32.523 4.094 37.249 1.00 90.62 309 ALA A O 1
ATOM 2541 N N . HIS A 1 310 ? -34.270 4.933 36.118 1.00 93.50 310 HIS A N 1
ATOM 2542 C CA . HIS A 1 310 ? -35.196 3.853 36.467 1.00 93.50 310 HIS A CA 1
ATOM 2543 C C . HIS A 1 310 ? -34.668 2.478 36.033 1.00 93.50 310 HIS A C 1
ATOM 2545 O O . HIS A 1 310 ? -34.617 1.538 36.822 1.00 93.50 310 HIS A O 1
ATOM 2551 N N . THR A 1 311 ? -34.200 2.366 34.786 1.00 94.44 311 THR A N 1
ATOM 2552 C CA . THR A 1 311 ? -33.636 1.104 34.276 1.00 94.44 311 THR A CA 1
ATOM 2553 C C . THR A 1 311 ? -32.365 0.709 35.035 1.00 94.44 311 THR A C 1
ATOM 2555 O O . THR A 1 311 ? -32.146 -0.468 35.319 1.00 94.44 311 THR A O 1
ATOM 2558 N N . ILE A 1 312 ? -31.520 1.682 35.392 1.0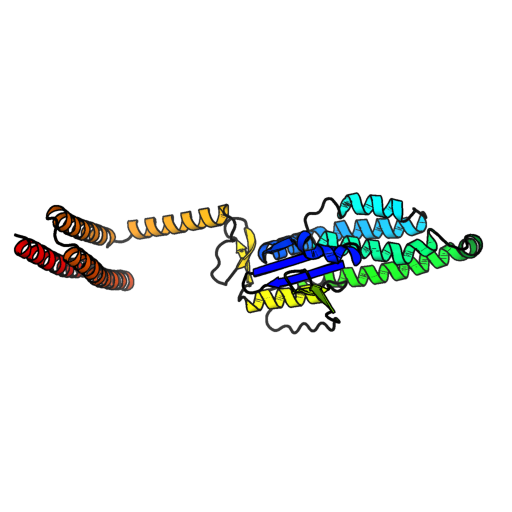0 94.81 312 ILE A N 1
ATOM 2559 C CA . ILE A 1 312 ? -30.341 1.455 36.235 1.00 94.81 312 ILE A CA 1
ATOM 2560 C C . ILE A 1 312 ? -30.765 0.905 37.599 1.00 94.81 312 ILE A C 1
ATOM 2562 O O . ILE A 1 312 ? -30.236 -0.126 38.007 1.00 94.81 312 ILE A O 1
ATOM 2566 N N . GLU A 1 313 ? -31.731 1.529 38.275 1.00 95.50 313 GLU A N 1
ATOM 2567 C CA . GLU A 1 313 ? -32.220 1.099 39.591 1.00 95.50 313 GLU A CA 1
ATOM 2568 C C . GLU A 1 313 ? -32.745 -0.345 39.571 1.00 95.50 313 GLU A C 1
ATOM 2570 O O . GLU A 1 313 ? -32.401 -1.144 40.450 1.00 95.50 313 GLU A O 1
ATOM 2575 N N . GLU A 1 314 ? -33.498 -0.722 38.534 1.00 96.50 314 GLU A N 1
ATOM 2576 C CA . GLU A 1 314 ? -33.963 -2.100 38.338 1.00 96.50 314 GLU A CA 1
ATOM 2577 C C . GLU A 1 314 ? -32.793 -3.089 38.239 1.00 96.50 314 GLU A C 1
ATOM 2579 O O . GLU A 1 314 ? -32.780 -4.124 38.915 1.00 96.50 314 GLU A O 1
ATOM 2584 N N . GLN A 1 315 ? -31.772 -2.775 37.435 1.00 97.50 315 GLN A N 1
ATOM 2585 C CA . GLN A 1 315 ? -30.611 -3.654 37.283 1.00 97.50 315 GLN A CA 1
ATOM 2586 C C . GLN A 1 315 ? -29.728 -3.677 38.541 1.00 97.50 315 GLN A C 1
ATOM 2588 O O . GLN A 1 315 ? -29.190 -4.726 38.909 1.00 97.50 315 GLN A O 1
ATOM 2593 N N . GLU A 1 316 ? -29.600 -2.558 39.253 1.00 96.56 316 GLU A N 1
ATOM 2594 C CA . GLU A 1 316 ? -28.900 -2.498 40.536 1.00 96.56 316 GLU A CA 1
ATOM 2595 C C . GLU A 1 316 ? -29.579 -3.360 41.605 1.00 96.56 316 GLU A C 1
ATOM 2597 O O . GLU A 1 316 ? -28.875 -3.993 42.406 1.00 96.56 316 GLU A O 1
ATOM 2602 N N . ALA A 1 317 ? -30.914 -3.431 41.599 1.00 96.12 317 ALA A N 1
ATOM 2603 C CA . ALA A 1 317 ? -31.693 -4.299 42.476 1.00 96.12 317 ALA A CA 1
ATOM 2604 C C . ALA A 1 317 ? -31.449 -5.786 42.173 1.00 96.12 317 ALA A C 1
ATOM 2606 O O . ALA A 1 317 ? -31.230 -6.566 43.103 1.00 96.12 317 ALA A O 1
ATOM 2607 N N . VAL A 1 318 ? -31.387 -6.174 40.894 1.00 97.06 318 VAL A N 1
ATOM 2608 C CA . VAL A 1 318 ? -31.046 -7.549 40.479 1.00 97.06 318 VAL A CA 1
ATOM 2609 C C . VAL A 1 318 ? -29.645 -7.937 40.965 1.00 97.06 318 VAL A C 1
ATOM 2611 O O . VAL A 1 318 ? -29.459 -8.984 41.590 1.00 97.06 318 VAL A O 1
ATOM 2614 N N . ILE A 1 319 ? -28.656 -7.066 40.743 1.00 96.19 319 ILE A N 1
ATOM 2615 C CA . ILE A 1 319 ? -27.268 -7.290 41.178 1.00 96.19 319 ILE A CA 1
ATOM 2616 C C . ILE A 1 319 ? -27.176 -7.359 42.708 1.00 96.19 319 ILE A C 1
ATOM 2618 O O . ILE A 1 319 ? -26.432 -8.182 43.251 1.00 96.19 319 ILE A O 1
ATOM 2622 N N . LYS A 1 320 ? -27.938 -6.518 43.418 1.00 95.81 320 LYS A N 1
ATOM 2623 C CA . LYS A 1 320 ? -28.019 -6.544 44.883 1.00 95.81 320 LYS A CA 1
ATOM 2624 C C . LYS A 1 320 ? -28.568 -7.871 45.386 1.00 95.81 320 LYS A C 1
ATOM 2626 O O . LYS A 1 320 ? -27.945 -8.479 46.250 1.00 95.81 320 LYS A O 1
ATOM 2631 N N . ALA A 1 321 ? -29.696 -8.315 44.835 1.00 95.75 321 ALA A N 1
ATOM 2632 C CA . ALA A 1 321 ? -30.368 -9.540 45.244 1.00 95.75 321 ALA A CA 1
ATOM 2633 C C . ALA A 1 321 ? -29.460 -10.763 45.066 1.00 95.75 321 ALA A C 1
ATOM 2635 O O . ALA A 1 321 ? -29.344 -11.578 45.980 1.00 95.75 321 ALA A O 1
ATOM 2636 N N . PHE A 1 322 ? -28.746 -10.846 43.937 1.00 96.06 322 PHE A N 1
ATOM 2637 C CA . PHE A 1 322 ? -27.749 -11.894 43.725 1.00 96.06 322 PHE A CA 1
ATOM 2638 C C . PHE A 1 322 ? -26.638 -11.840 44.781 1.00 96.06 322 PHE A C 1
ATOM 2640 O O . PHE A 1 322 ? -26.337 -12.849 45.415 1.00 96.06 322 PHE A O 1
ATOM 2647 N N . ARG A 1 323 ? -26.042 -10.659 45.003 1.00 94.44 323 ARG A N 1
ATOM 2648 C CA . ARG A 1 323 ? -24.965 -10.481 45.990 1.00 94.44 323 ARG A CA 1
ATOM 2649 C C . ARG A 1 323 ? -25.419 -10.870 47.394 1.00 94.44 323 ARG A C 1
ATOM 2651 O O . ARG A 1 323 ? -24.675 -11.536 48.103 1.00 94.44 323 ARG A O 1
ATOM 2658 N N . ASP A 1 324 ? -26.606 -10.443 47.811 1.00 94.19 324 ASP A N 1
ATOM 2659 C CA . ASP A 1 324 ? -27.116 -10.704 49.157 1.00 94.19 324 ASP A CA 1
ATOM 2660 C C . ASP A 1 324 ? -27.408 -12.197 49.362 1.00 94.19 324 ASP A C 1
ATOM 2662 O O . ASP A 1 324 ? -27.036 -12.746 50.399 1.00 94.19 324 ASP A O 1
ATOM 2666 N N . LYS A 1 325 ? -27.960 -12.876 48.347 1.00 93.88 325 LYS A N 1
ATOM 2667 C CA . LYS A 1 325 ? -28.133 -14.335 48.346 1.00 93.88 325 LYS A CA 1
ATOM 2668 C C . LYS A 1 325 ? -26.790 -15.063 48.458 1.00 93.88 325 LYS A C 1
ATOM 2670 O O . LYS A 1 325 ? -26.602 -15.861 49.371 1.00 93.88 325 LYS A O 1
ATOM 2675 N N . ALA A 1 326 ? -25.835 -14.718 47.593 1.00 91.38 326 ALA A N 1
ATOM 2676 C CA . ALA A 1 326 ? -24.504 -15.320 47.574 1.00 91.38 326 ALA A CA 1
ATOM 2677 C C . ALA A 1 326 ? -23.761 -15.175 48.913 1.00 91.38 326 ALA A C 1
ATOM 2679 O O . ALA A 1 326 ? -23.003 -16.055 49.306 1.00 91.38 326 ALA A O 1
ATOM 2680 N N . LEU A 1 327 ? -23.969 -14.070 49.634 1.00 91.19 327 LEU A N 1
ATOM 2681 C CA . LEU A 1 327 ? -23.357 -13.863 50.947 1.00 91.19 327 LEU A CA 1
ATOM 2682 C C . LEU A 1 327 ? -24.090 -14.562 52.089 1.00 91.19 327 LEU A C 1
ATOM 2684 O O . LEU A 1 327 ? -23.451 -14.886 53.087 1.00 91.19 327 LEU A O 1
ATOM 2688 N N . ALA A 1 328 ? -25.402 -14.763 51.974 1.00 90.56 328 ALA A N 1
ATOM 2689 C CA . ALA A 1 328 ? -26.170 -15.526 52.951 1.00 90.56 328 ALA A CA 1
ATOM 2690 C C . ALA A 1 328 ? -25.831 -17.023 52.884 1.00 90.56 328 ALA A C 1
ATOM 2692 O O . ALA A 1 328 ? -25.723 -17.659 53.923 1.00 90.56 328 ALA A O 1
ATOM 2693 N N . GLU A 1 329 ? -25.608 -17.551 51.679 1.00 86.81 329 GLU A N 1
ATOM 2694 C CA . GLU A 1 329 ? -25.250 -18.957 51.429 1.00 86.81 329 GLU A CA 1
ATOM 2695 C C . GLU A 1 329 ? -23.766 -19.271 51.709 1.00 86.81 329 GLU A C 1
ATOM 2697 O O . GLU A 1 329 ? -23.377 -20.433 51.754 1.00 86.81 329 GLU A O 1
ATOM 2702 N N . ASN A 1 330 ? -22.935 -18.240 51.899 1.00 81.25 330 ASN A N 1
ATOM 2703 C CA . ASN A 1 330 ? -21.500 -18.352 52.190 1.00 81.25 330 ASN A CA 1
ATOM 2704 C C . ASN A 1 330 ? -21.164 -18.172 53.689 1.00 81.25 330 ASN A C 1
ATOM 2706 O O . ASN A 1 330 ? -19.991 -18.046 54.047 1.00 81.25 330 ASN A O 1
ATOM 2710 N N . ARG A 1 331 ? -22.182 -18.088 54.554 1.00 58.31 331 ARG A N 1
ATOM 2711 C CA . ARG A 1 331 ? -22.062 -18.144 56.021 1.00 58.31 331 ARG A CA 1
ATOM 2712 C C . ARG A 1 331 ? -22.380 -19.549 56.497 1.00 58.31 331 ARG A C 1
ATOM 2714 O O . ARG A 1 331 ? -21.711 -19.972 57.463 1.00 58.31 331 ARG A O 1
#

Foldseek 3Di:
DKWWDADLVQQKIWIFDDLDPVCCLCSVVRIDIDHVFRLLVLLVVCLVCVVVLLVVLLVLLLVCLVVLPALVVSCVVLCVPQCPPDPRPVSNQQSSVLSVLSCVLRVCLSPPPDPVVCVVCSVVSSVVSNVSSVVLSVVQVVLSNPCVLNALPDDDDDDDDPDPFDWDWHDDPVDTDIITDADNNSPVVSVVSSVSLVVSQWHWDQAPPPRDTGTDHPPDNHDPDPVSVVVVVVVVVVVVVVCLVPDPQNVLVVVLVVLLVVLLVLCVVLVFDPVLNVVSVVLVVVLVVQLVVQSVVCVVVVNDSVSSNVSSVVSSVVSVVSSVVSSVVSD

Radius of gyration: 33.72 Å; chains: 1; bounding box: 74×43×100 Å

Secondary structure (DSSP, 8-state):
-EEEEEETTTTEEEEEE-SSGGGGGGGGGSEEEEEHHHHHHHHHHHHHHHHHHHHHHHHHHHHHHHHT--HHHHHHHHIIIIITT---HHHHHHHHHHHHHHHHHHHHHHS-SSHHHHHHHHHHHHHHHHHHHHHHHHHHHHHHH-GGGT-SS--S---------EEEEEE-SS-EEEEEEPPTT-HHHHHHHHHHHHHTT-EEEE-TTT--EEEE-TT--S-S-HHHHHHHHHHHHHHHHHHHHT-TTHHHHHHHHHHHHHHHHHHHHTT--HHHHHHHHHHHHHHHHHHHHHHHHHHHHT--HHHHHHHHHHHHHHHHHHHHHHHHTT-

Sequence (331 aa):
MLLYRINEKDRTVSIVWSINKNELLSASEKEQVYTFDEILSQLEDFRNNRSEIFENLRITMMSGLNERIKVQDLVKNVGSAVIQNSDNVFFKYYSNLLTIAYMNIGEPILMPKDYVKERFNHKKLVETARAELQKQFDEILQAMNDERNFDYSATGEILVATPRSQLAVIRTENTNIVYRVADKPLLTFFYEFSFAVYNAGLKVCECRFCHRHFLGTEEAVCCEREECLAENKRLKNQMIREKRKNSDYTRDMDNYTAYVRNKKKDLRIAKVSPYVMDEFDDLKKKCKSVVDIKLAECVEFGLPVAELAHTIEEQEAVIKAFRDKALAENR